Protein AF-A0A7S1SL59-F1 (afdb_monomer_lite)

Radius of gyration: 50.24 Å; chains: 1; bounding box: 124×89×110 Å

Secondary structure (DSSP, 8-state):
------------------------------------TTT---HHHHHHHHHHHHHHHHHHHHHHHHHHHHHHHHHHHHHHHHHHHHHTT------------TTS-HHHHHHHHHHHHHHHHHHHHHHHHHHHHHHHHHHHHHHS-HHHHHHHHHHS---------PPPPTTPPP----SSSSS--SSS-GGGG-GGGGS-S-S--GGGGS-GGGS-TTT-STTTT-SS--S---HHHH----TTSHHHHHHHHHTS-PPPP----PPPPPPP-

pLDDT: mean 75.07, std 16.3, range [34.69, 95.81]

InterPro domains:
  IPR009730 Micro-fibrillar-associated protein 1, C-terminal [PF06991] (19-240)
  IPR033194 Microfibrillar-associated protein 1 [PTHR15327] (5-258)

Sequence (273 aa):
AGVGEDDEDSEEESEYETDSEDEDEGRQMLKPVFVSKSERETIKERERIEAESVAQQERERARLEERKAETRDIVIETIRKEAEAEAGGGQAKEEQEVVTDDDDDEEAEFEAWKVRELARIKRERDAKEAADKAAEERERLKNMTEEERAAWELANPKGQSVKEKQKWNFMQKYWHKGAYFQEATDGKDQTGKDEIFRRDFSAPTGEDRMDKSILPKVMQVKNFGRAGRSKYTHLVDQDTTDWEAPYMQAQKQSGQRRPAAPEDFSKPKKLKT

Foldseek 3Di:
DDDDDDDDDDDDDDDDDDDDDDDDPDPPDDDDDDDDPVPPDDPVNVVVVVVVVVVVVVVVVVVVVVVVVVVVVVVVVVVVVVVVCVVVVNPDPCPPPPPPDPPPCPVVVVVVVVVVVVVVVVVVVVVVVVVVVVVVVVVVCVPDDPVVNVVVCVVVPDPPPPPPDDDAAQLADDDDLDPPLCQQPPDPPRSSVPVVSVDDRRDGDDPRVDRLVPPDPLSLANDPPDPPGDPDGDCVVVDPDDCPPVVNVVVVVPVPDDPPDPDPDDDDDDDDD

Organism: NCBI:txid63592

Structure (mmCIF, N/CA/C/O backbone):
data_AF-A0A7S1SL59-F1
#
_entry.id   AF-A0A7S1SL59-F1
#
loop_
_atom_site.group_PDB
_atom_site.id
_atom_site.type_symbol
_atom_site.label_atom_id
_atom_site.label_alt_id
_atom_site.label_comp_id
_atom_site.label_asym_id
_atom_site.label_entity_id
_atom_site.label_seq_id
_atom_site.pdbx_PDB_ins_code
_atom_site.Cartn_x
_atom_site.Cartn_y
_atom_site.Cartn_z
_atom_site.occupancy
_atom_site.B_iso_or_equiv
_atom_site.auth_seq_id
_atom_site.auth_comp_id
_atom_site.auth_asym_id
_atom_site.auth_atom_id
_atom_site.pdbx_PDB_model_num
ATOM 1 N N . ALA A 1 1 ? 49.506 32.872 -46.532 1.00 38.72 1 ALA A N 1
ATOM 2 C CA . ALA A 1 1 ? 50.959 32.800 -46.774 1.00 38.72 1 ALA A CA 1
ATOM 3 C C . ALA A 1 1 ? 51.552 32.130 -45.549 1.00 38.72 1 ALA A C 1
ATOM 5 O O . ALA A 1 1 ? 51.360 32.655 -44.467 1.00 38.72 1 ALA A O 1
ATOM 6 N N . GLY A 1 2 ? 52.090 30.923 -45.587 1.00 41.50 2 GLY A N 1
ATOM 7 C CA . GLY A 1 2 ? 52.764 30.221 -46.672 1.00 41.50 2 GLY A CA 1
ATOM 8 C C . GLY A 1 2 ? 54.040 29.698 -46.027 1.00 41.50 2 GLY A C 1
ATOM 9 O O . GLY A 1 2 ? 54.953 30.484 -45.808 1.00 41.50 2 GLY A O 1
ATOM 10 N N . VAL A 1 3 ? 54.040 28.432 -45.621 1.00 45.88 3 VAL A N 1
ATOM 11 C CA . VAL A 1 3 ? 55.247 27.727 -45.186 1.00 45.88 3 VAL A CA 1
ATOM 12 C C . VAL A 1 3 ? 55.471 26.664 -46.247 1.00 45.88 3 VAL A C 1
ATOM 14 O O . VAL A 1 3 ? 54.626 25.787 -46.421 1.00 45.88 3 VAL A O 1
ATOM 17 N N . GLY A 1 4 ? 56.525 26.868 -47.028 1.00 41.16 4 GLY A N 1
ATOM 18 C CA . GLY A 1 4 ? 57.086 25.907 -47.966 1.00 41.16 4 GLY A CA 1
ATOM 19 C C . GLY A 1 4 ? 58.461 25.441 -47.487 1.00 41.16 4 GLY A C 1
ATOM 20 O O . GLY A 1 4 ? 58.902 25.875 -46.423 1.00 41.16 4 GLY A O 1
ATOM 21 N N . GLU A 1 5 ? 59.080 24.637 -48.356 1.00 42.78 5 GLU A N 1
ATOM 22 C CA . GLU A 1 5 ? 60.350 23.882 -48.260 1.00 42.78 5 GLU A CA 1
ATOM 23 C C . GLU A 1 5 ? 60.145 22.482 -47.649 1.00 42.78 5 GLU A C 1
ATOM 25 O O . GLU A 1 5 ? 59.829 22.364 -46.467 1.00 42.78 5 GLU A O 1
ATOM 30 N N . ASP A 1 6 ? 60.026 21.392 -48.427 1.00 42.72 6 ASP A N 1
ATOM 31 C CA . ASP A 1 6 ? 60.841 20.834 -49.544 1.00 42.72 6 ASP A CA 1
ATOM 32 C C . ASP A 1 6 ? 62.151 20.215 -49.042 1.00 42.72 6 ASP A C 1
ATOM 34 O O . ASP A 1 6 ? 62.970 20.946 -48.493 1.00 42.72 6 ASP A O 1
ATOM 38 N N . ASP A 1 7 ? 62.286 18.886 -49.193 1.00 39.78 7 ASP A N 1
ATOM 39 C CA . ASP A 1 7 ? 63.573 18.181 -49.318 1.00 39.78 7 ASP A CA 1
ATOM 40 C C . ASP A 1 7 ? 63.383 16.714 -49.801 1.00 39.78 7 ASP A C 1
ATOM 42 O O . ASP A 1 7 ? 62.754 15.904 -49.114 1.00 39.78 7 ASP A O 1
ATOM 46 N N . GLU A 1 8 ? 63.884 16.463 -51.022 1.00 40.62 8 GLU A N 1
ATOM 47 C CA . GLU A 1 8 ? 64.676 15.312 -51.538 1.00 40.62 8 GLU A CA 1
ATOM 48 C C . GLU A 1 8 ? 64.098 13.873 -51.448 1.00 40.62 8 GLU A C 1
ATOM 50 O O . GLU A 1 8 ? 63.812 13.337 -50.382 1.00 40.62 8 GLU A O 1
ATOM 55 N N . ASP A 1 9 ? 63.748 13.192 -52.552 1.00 39.94 9 ASP A N 1
ATOM 56 C CA . ASP A 1 9 ? 64.566 12.632 -53.661 1.00 39.94 9 ASP A CA 1
ATOM 57 C C . ASP A 1 9 ? 65.595 11.571 -53.211 1.00 39.94 9 ASP A C 1
ATOM 59 O O . ASP A 1 9 ? 66.548 11.867 -52.499 1.00 39.94 9 ASP A O 1
ATOM 63 N N . SER A 1 10 ? 65.387 10.307 -53.610 1.00 39.44 10 SER A N 1
ATOM 64 C CA . SER A 1 10 ? 66.427 9.270 -53.546 1.00 39.44 10 SER A CA 1
ATOM 65 C C . SER A 1 10 ? 66.156 8.148 -54.555 1.00 39.44 10 SER A C 1
ATOM 67 O O . SER A 1 10 ? 65.452 7.175 -54.289 1.00 39.44 10 SER A O 1
ATOM 69 N N . GLU A 1 11 ? 66.661 8.416 -55.755 1.00 39.41 11 GLU A N 1
ATOM 70 C CA . GLU A 1 11 ? 67.507 7.574 -56.610 1.00 39.41 11 GLU A CA 1
ATOM 71 C C . GLU A 1 11 ? 67.114 6.112 -56.910 1.00 39.41 11 GLU A C 1
ATOM 73 O O . GLU A 1 11 ? 67.191 5.183 -56.108 1.00 39.41 11 GLU A O 1
ATOM 78 N N . GLU A 1 12 ? 66.782 5.950 -58.188 1.00 43.44 12 GLU A N 1
ATOM 79 C CA . GLU A 1 12 ? 66.778 4.755 -59.019 1.00 43.44 12 GLU A CA 1
ATOM 80 C C . GLU A 1 12 ? 68.222 4.313 -59.341 1.00 43.44 12 GLU A C 1
ATOM 82 O O . GLU A 1 12 ? 68.988 5.094 -59.897 1.00 43.44 12 GLU A O 1
ATOM 87 N N . GLU A 1 13 ? 68.586 3.051 -59.075 1.00 37.88 13 GLU A N 1
ATOM 88 C CA . GLU A 1 13 ? 69.764 2.425 -59.697 1.00 37.88 13 GLU A CA 1
ATOM 89 C C . GLU A 1 13 ? 69.501 0.939 -60.011 1.00 37.88 13 GLU A C 1
ATOM 91 O O . GLU A 1 13 ? 69.076 0.150 -59.164 1.00 37.88 13 GLU A O 1
ATOM 96 N N . SER A 1 14 ? 69.710 0.577 -61.278 1.00 46.25 14 SER A N 1
ATOM 97 C CA . SER A 1 14 ? 69.552 -0.758 -61.869 1.00 46.25 14 SER A CA 1
ATOM 98 C C . SER A 1 14 ? 70.924 -1.388 -62.079 1.00 46.25 14 SER A C 1
ATOM 100 O O . SER A 1 14 ? 71.801 -0.632 -62.469 1.00 46.25 14 SER A O 1
ATOM 102 N N . GLU A 1 15 ? 71.073 -2.720 -62.053 1.00 34.69 15 GLU A N 1
ATOM 103 C CA . GLU A 1 15 ? 72.015 -3.408 -62.958 1.00 34.69 15 GLU A CA 1
ATOM 104 C C . GLU A 1 15 ? 71.506 -4.799 -63.379 1.00 34.69 15 GLU A C 1
ATOM 106 O O . GLU A 1 15 ? 70.885 -5.542 -62.618 1.00 34.69 15 GLU A O 1
ATOM 111 N N . TYR A 1 16 ? 71.767 -5.104 -64.647 1.00 42.78 16 TYR A N 1
ATOM 112 C CA . TYR A 1 16 ? 71.398 -6.275 -65.437 1.00 42.78 16 TYR A CA 1
ATOM 113 C C . TYR A 1 16 ? 72.687 -7.045 -65.747 1.00 42.78 16 TYR A C 1
ATOM 115 O O . TYR A 1 16 ? 73.672 -6.396 -66.076 1.00 42.78 16 TYR A O 1
ATOM 123 N N . GLU A 1 17 ? 72.692 -8.380 -65.719 1.00 37.03 17 GLU A N 1
ATOM 124 C CA . GLU A 1 17 ? 73.523 -9.208 -66.616 1.00 37.03 17 GLU A CA 1
ATOM 125 C C . GLU A 1 17 ? 73.101 -10.680 -66.539 1.00 37.03 17 GLU A C 1
ATOM 127 O O . GLU A 1 17 ? 72.606 -11.180 -65.529 1.00 37.03 17 GLU A O 1
ATOM 132 N N . THR A 1 18 ? 73.248 -11.339 -67.678 1.00 42.00 18 THR A N 1
ATOM 133 C CA . THR A 1 18 ? 72.620 -12.586 -68.094 1.00 42.00 18 THR A CA 1
ATOM 134 C C . THR A 1 18 ? 73.701 -13.626 -68.402 1.00 42.00 18 THR A C 1
ATOM 136 O O . THR A 1 18 ? 74.758 -13.264 -68.893 1.00 42.00 18 THR A O 1
ATOM 139 N N . ASP A 1 19 ? 73.361 -14.900 -68.186 1.00 45.78 19 ASP A N 1
ATOM 140 C CA . ASP A 1 19 ? 73.811 -16.102 -68.916 1.00 45.78 19 ASP A CA 1
ATOM 141 C C . ASP A 1 19 ? 75.302 -16.521 -68.935 1.00 45.78 19 ASP A C 1
ATOM 143 O O . ASP A 1 19 ? 76.175 -15.808 -69.413 1.00 45.78 19 ASP A O 1
ATOM 147 N N . SER A 1 20 ? 75.567 -17.771 -68.526 1.00 41.38 20 SER A N 1
ATOM 148 C CA . SER A 1 20 ? 76.595 -18.613 -69.163 1.00 41.38 20 SER A CA 1
ATOM 149 C C . SER A 1 20 ? 76.359 -20.088 -68.818 1.00 41.38 20 SER A C 1
ATOM 151 O O . SER A 1 20 ? 76.770 -20.588 -67.768 1.00 41.38 20 SER A O 1
ATOM 153 N N . GLU A 1 21 ? 75.694 -20.777 -69.734 1.00 45.03 21 GLU A N 1
ATOM 154 C CA . GLU A 1 21 ? 75.616 -22.233 -69.868 1.00 45.03 21 GLU A CA 1
ATOM 155 C C . GLU A 1 21 ? 76.894 -22.720 -70.590 1.00 45.03 21 GLU A C 1
ATOM 157 O O . GLU A 1 21 ? 77.175 -22.183 -71.655 1.00 45.03 21 GLU A O 1
ATOM 162 N N . ASP A 1 22 ? 77.689 -23.658 -70.033 1.00 39.41 22 ASP A N 1
ATOM 163 C CA . ASP A 1 22 ? 78.424 -24.676 -70.827 1.00 39.41 22 ASP A CA 1
ATOM 164 C C . ASP A 1 22 ? 79.156 -25.753 -69.986 1.00 39.41 22 ASP A C 1
ATOM 166 O O . ASP A 1 22 ? 79.785 -25.458 -68.971 1.00 39.41 22 ASP A O 1
ATOM 170 N N . GLU A 1 23 ? 79.054 -26.993 -70.482 1.00 43.44 23 GLU A N 1
ATOM 171 C CA . GLU A 1 23 ? 79.965 -28.156 -70.399 1.00 43.44 23 GLU A CA 1
ATOM 172 C C . GLU A 1 23 ? 80.628 -28.561 -69.057 1.00 43.44 23 GLU A C 1
ATOM 174 O O . GLU A 1 23 ? 81.533 -27.918 -68.537 1.00 43.44 23 GLU A O 1
ATOM 179 N N . ASP A 1 24 ? 80.246 -29.729 -68.515 1.00 43.22 24 ASP A N 1
ATOM 180 C CA . ASP A 1 24 ? 80.981 -31.001 -68.714 1.00 43.22 24 ASP A CA 1
ATOM 181 C C . ASP A 1 24 ? 80.476 -32.069 -67.714 1.00 43.22 24 ASP A C 1
ATOM 183 O O . ASP A 1 24 ? 80.576 -31.930 -66.489 1.00 43.22 24 ASP A O 1
ATOM 187 N N . GLU A 1 25 ? 79.929 -33.176 -68.223 1.00 54.22 25 GLU A N 1
ATOM 188 C CA . GLU A 1 25 ? 79.475 -34.331 -67.438 1.00 54.22 25 GLU A CA 1
ATOM 189 C C . GLU A 1 25 ? 80.657 -35.168 -66.916 1.00 54.22 25 GLU A C 1
ATOM 191 O O . GLU A 1 25 ? 80.817 -36.353 -67.213 1.00 54.22 25 GLU A O 1
ATOM 196 N N . GLY A 1 26 ? 81.488 -34.582 -66.063 1.00 53.59 26 GLY A N 1
ATOM 197 C CA . GLY A 1 26 ? 82.430 -35.324 -65.240 1.00 53.59 26 GLY A CA 1
ATOM 198 C C . GLY A 1 26 ? 81.804 -35.607 -63.883 1.00 53.59 26 GLY A C 1
ATOM 199 O O . GLY A 1 26 ? 81.781 -34.721 -63.033 1.00 53.59 26 GLY A O 1
ATOM 200 N N . ARG A 1 27 ? 81.337 -36.837 -63.609 1.00 57.47 27 ARG A N 1
ATOM 201 C CA . ARG A 1 27 ? 81.036 -37.251 -62.222 1.00 57.47 27 ARG A CA 1
ATOM 202 C C . ARG A 1 27 ? 82.314 -37.099 -61.391 1.00 57.47 27 ARG A C 1
ATOM 204 O O . ARG A 1 27 ? 83.161 -37.990 -61.380 1.00 57.47 27 ARG A O 1
ATOM 211 N N . GLN A 1 28 ? 82.468 -35.962 -60.716 1.00 62.41 28 GLN A N 1
ATOM 212 C CA . GLN A 1 28 ? 83.583 -35.696 -59.819 1.00 62.41 28 GLN A CA 1
ATOM 213 C C . GLN A 1 28 ? 83.526 -36.727 -58.694 1.00 62.41 28 GLN A C 1
ATOM 215 O O . GLN A 1 28 ? 82.638 -36.695 -57.843 1.00 62.41 28 GLN A O 1
ATOM 220 N N . MET A 1 29 ? 84.452 -37.687 -58.696 1.00 65.19 29 MET A N 1
ATOM 221 C CA . MET A 1 29 ? 84.574 -38.609 -57.574 1.00 65.19 29 MET A CA 1
ATOM 222 C C . MET A 1 29 ? 85.084 -37.821 -56.368 1.00 65.19 29 MET A C 1
ATOM 224 O O . MET A 1 29 ? 86.238 -37.386 -56.341 1.00 65.19 29 MET A O 1
ATOM 228 N N . LEU A 1 30 ? 84.207 -37.606 -55.381 1.00 71.25 30 LEU A N 1
ATOM 229 C CA . LEU A 1 30 ? 84.579 -36.938 -54.141 1.00 71.25 30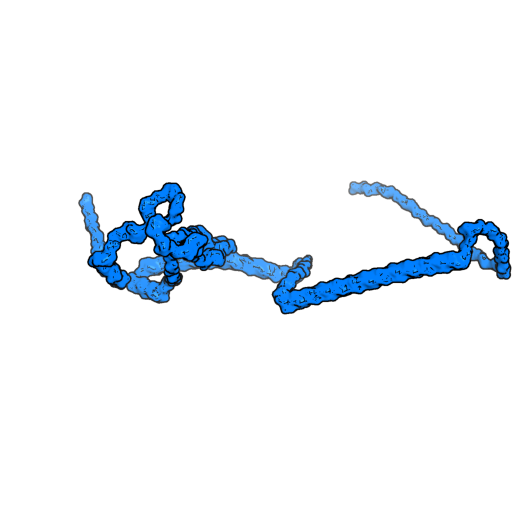 LEU A CA 1
ATOM 230 C C . LEU A 1 30 ? 85.701 -37.726 -53.461 1.00 71.25 30 LEU A C 1
ATOM 232 O O . LEU A 1 30 ? 85.597 -38.929 -53.210 1.00 71.25 30 LEU A O 1
ATOM 236 N N . LYS A 1 31 ? 86.783 -37.014 -53.152 1.00 73.94 31 LYS A N 1
ATOM 237 C CA . LYS A 1 31 ? 87.930 -37.535 -52.409 1.00 73.94 31 LYS A CA 1
ATOM 238 C C . LYS A 1 31 ? 87.417 -38.003 -51.039 1.00 73.94 31 LYS A C 1
ATOM 240 O O . LYS A 1 31 ? 86.796 -37.189 -50.352 1.00 73.94 31 LYS A O 1
ATOM 245 N N . PRO A 1 32 ? 87.644 -39.256 -50.604 1.00 78.38 32 PRO A N 1
ATOM 246 C CA . PRO A 1 32 ? 87.207 -39.670 -49.278 1.00 78.38 32 PRO A CA 1
ATOM 247 C C . PRO A 1 32 ? 87.984 -38.881 -48.217 1.00 78.38 32 PRO A C 1
ATOM 249 O O . PRO A 1 32 ? 89.203 -39.008 -48.103 1.00 78.38 32 PRO A O 1
ATOM 252 N N . VAL A 1 33 ? 87.272 -38.061 -47.443 1.00 74.19 33 VAL A N 1
ATOM 253 C CA . VAL A 1 33 ? 87.809 -37.364 -46.269 1.00 74.19 33 VAL A CA 1
ATOM 254 C C . VAL A 1 33 ? 87.570 -38.250 -45.050 1.00 74.19 33 VAL A C 1
ATOM 256 O O . VAL A 1 33 ? 86.466 -38.752 -44.836 1.00 74.19 33 VAL A O 1
ATOM 259 N N . PHE A 1 34 ? 88.617 -38.498 -44.264 1.00 72.25 34 PHE A N 1
ATOM 260 C CA . PHE A 1 34 ? 88.495 -39.283 -43.041 1.00 72.25 34 PHE A CA 1
ATOM 261 C C . PHE A 1 34 ? 87.788 -38.451 -41.965 1.00 72.25 34 PHE A C 1
ATOM 263 O O . PHE A 1 34 ? 88.339 -37.470 -41.476 1.00 72.25 34 PHE A O 1
ATOM 270 N N . VAL A 1 35 ? 86.569 -38.856 -41.613 1.00 69.94 35 VAL A N 1
ATOM 271 C CA . VAL A 1 35 ? 85.749 -38.240 -40.561 1.00 69.94 35 VAL A CA 1
ATOM 272 C C . VAL A 1 35 ? 85.979 -38.980 -39.239 1.00 69.94 35 VAL A C 1
ATOM 274 O O . VAL A 1 35 ? 86.128 -40.208 -39.230 1.00 69.94 35 VAL A O 1
ATOM 277 N N . SER A 1 36 ? 86.043 -38.247 -38.124 1.00 78.12 36 SER A N 1
ATOM 278 C CA . SER A 1 36 ? 86.301 -38.824 -36.800 1.00 78.12 36 SER A CA 1
ATOM 279 C C . SER A 1 36 ? 85.202 -39.822 -36.393 1.00 78.12 36 SER A C 1
ATOM 281 O O . SER A 1 36 ? 84.067 -39.745 -36.859 1.00 78.12 36 SER A O 1
ATOM 283 N N . LYS A 1 37 ? 85.510 -40.800 -35.525 1.00 68.00 37 LYS A N 1
ATOM 284 C CA . LYS A 1 37 ? 84.544 -41.861 -35.155 1.00 68.00 37 LYS A CA 1
ATOM 285 C C . LYS A 1 37 ? 83.245 -41.326 -34.538 1.00 68.00 37 LYS A C 1
ATOM 287 O O . LYS A 1 37 ? 82.230 -41.994 -34.658 1.00 68.00 37 LYS A O 1
ATOM 292 N N . SER A 1 38 ? 83.297 -40.168 -33.886 1.00 72.19 38 SER A N 1
ATOM 293 C CA . SER A 1 38 ? 82.150 -39.471 -33.291 1.00 72.19 38 SER A CA 1
ATOM 294 C C . SER A 1 38 ? 81.282 -38.736 -34.314 1.00 72.19 38 SER A C 1
ATOM 296 O O . SER A 1 38 ? 80.104 -38.536 -34.064 1.00 72.19 38 SER A O 1
ATOM 298 N N . GLU A 1 39 ? 81.851 -38.344 -35.453 1.00 67.88 39 GLU A N 1
ATOM 299 C CA . GLU A 1 39 ? 81.157 -37.626 -36.535 1.00 67.88 39 GLU A CA 1
ATOM 300 C C . GLU A 1 39 ? 80.726 -38.570 -37.671 1.00 67.88 39 GLU A C 1
ATOM 302 O O . GLU A 1 39 ? 79.999 -38.181 -38.584 1.00 67.88 39 GLU A O 1
ATOM 307 N N . ARG A 1 40 ? 81.168 -39.834 -37.638 1.00 69.25 40 ARG A N 1
ATOM 308 C CA . ARG A 1 40 ? 80.682 -40.878 -38.538 1.00 69.25 40 ARG A CA 1
ATOM 309 C C . ARG A 1 40 ? 79.368 -41.430 -37.990 1.00 69.25 40 ARG A C 1
ATOM 311 O O . ARG A 1 40 ? 79.369 -42.397 -37.232 1.00 69.25 40 ARG A O 1
ATOM 318 N N . GLU A 1 41 ? 78.256 -40.864 -38.439 1.00 60.03 41 GLU A N 1
ATOM 319 C CA . GLU A 1 41 ? 76.941 -41.466 -38.235 1.00 60.03 41 GLU A CA 1
ATOM 320 C C . GLU A 1 41 ? 76.923 -42.864 -38.867 1.00 60.03 41 GLU A C 1
ATOM 322 O O . GLU A 1 41 ? 77.129 -43.047 -40.071 1.00 60.03 41 GLU A O 1
ATOM 327 N N . THR A 1 42 ? 76.724 -43.891 -38.045 1.00 65.62 42 THR A N 1
ATOM 328 C CA . THR A 1 42 ? 76.467 -45.232 -38.572 1.00 65.62 42 THR A CA 1
ATOM 329 C C . THR A 1 42 ? 75.039 -45.264 -39.115 1.00 65.62 42 THR A C 1
ATOM 331 O O . THR A 1 42 ? 74.146 -44.679 -38.511 1.00 65.62 42 THR A O 1
ATOM 334 N N . ILE A 1 43 ? 74.793 -45.956 -40.234 1.00 65.94 43 ILE A N 1
ATOM 335 C CA . ILE A 1 43 ? 73.455 -46.061 -40.863 1.00 65.94 43 ILE A CA 1
ATOM 336 C C . ILE A 1 43 ? 72.374 -46.432 -39.823 1.00 65.94 43 ILE A C 1
ATOM 338 O O . ILE A 1 43 ? 71.281 -45.880 -39.829 1.00 65.94 43 ILE A O 1
ATOM 342 N N . LYS A 1 44 ? 72.739 -47.263 -38.840 1.00 70.62 44 LYS A N 1
ATOM 343 C CA . LYS A 1 44 ? 71.890 -47.685 -37.719 1.00 70.62 44 LYS A CA 1
ATOM 344 C C . LYS A 1 44 ? 71.549 -46.575 -36.710 1.00 70.62 44 LYS A C 1
ATOM 346 O O . LYS A 1 44 ? 70.501 -46.628 -36.076 1.00 70.62 44 LYS A O 1
ATOM 351 N N . GLU A 1 45 ? 72.431 -45.600 -36.507 1.00 71.19 45 GLU A N 1
ATOM 352 C CA . GLU A 1 45 ? 72.187 -44.461 -35.611 1.00 71.19 45 GLU A CA 1
ATOM 353 C C . GLU A 1 45 ? 71.279 -43.419 -36.267 1.00 71.19 45 GLU A C 1
ATOM 355 O O . GLU A 1 45 ? 70.351 -42.939 -35.619 1.00 71.19 45 GLU A O 1
ATOM 360 N N . ARG A 1 46 ? 71.457 -43.176 -37.572 1.00 73.56 46 ARG A N 1
ATOM 361 C CA . ARG A 1 46 ? 70.543 -42.350 -38.372 1.00 73.56 46 ARG A CA 1
ATOM 362 C C . ARG A 1 46 ? 69.135 -42.944 -38.423 1.00 73.56 46 ARG A C 1
ATOM 364 O O . ARG A 1 46 ? 68.179 -42.231 -38.146 1.00 73.56 46 ARG A O 1
ATOM 371 N N . GLU A 1 47 ? 69.010 -44.251 -38.666 1.00 78.19 47 GLU A N 1
ATOM 372 C CA . GLU A 1 47 ? 67.717 -44.954 -38.620 1.00 78.19 47 GLU A CA 1
ATOM 373 C C . GLU A 1 47 ? 67.059 -44.883 -37.232 1.00 78.19 47 GLU A C 1
ATOM 375 O O . GLU A 1 47 ? 65.841 -44.754 -37.136 1.00 78.19 47 GLU A O 1
ATOM 380 N N . ARG A 1 48 ? 67.840 -44.920 -36.139 1.00 80.50 48 ARG A N 1
ATOM 381 C CA . ARG A 1 48 ? 67.305 -44.780 -34.772 1.00 80.50 48 ARG A CA 1
ATOM 382 C C . ARG A 1 48 ? 66.771 -43.371 -34.509 1.00 80.50 48 ARG A C 1
ATOM 384 O O . ARG A 1 48 ? 65.700 -43.245 -33.927 1.00 80.50 48 ARG A O 1
ATOM 391 N N . ILE A 1 49 ? 67.504 -42.337 -34.923 1.00 79.50 49 ILE A N 1
ATOM 392 C CA . ILE A 1 49 ? 67.102 -40.929 -34.761 1.00 79.50 49 ILE A CA 1
ATOM 393 C C . ILE A 1 49 ? 65.884 -40.618 -35.639 1.00 79.50 49 ILE A C 1
ATOM 395 O O . ILE A 1 49 ? 64.950 -39.959 -35.185 1.00 79.50 49 ILE A O 1
ATOM 399 N N . GLU A 1 50 ? 65.846 -41.140 -36.865 1.00 82.50 50 GLU A N 1
ATOM 400 C CA . GLU A 1 50 ? 64.705 -40.980 -37.766 1.00 82.50 50 GLU A CA 1
ATOM 401 C C . GLU A 1 50 ? 63.461 -41.685 -37.205 1.00 82.50 50 GLU A C 1
ATOM 403 O O . GLU A 1 50 ? 62.416 -41.048 -37.068 1.00 82.50 50 GLU A O 1
ATOM 408 N N . ALA A 1 51 ? 63.587 -42.938 -36.751 1.00 83.50 51 ALA A N 1
ATOM 409 C CA . ALA A 1 51 ? 62.502 -43.667 -36.091 1.00 83.50 51 ALA A CA 1
ATOM 410 C C . ALA A 1 51 ? 62.002 -42.964 -34.816 1.00 83.50 51 ALA A C 1
ATOM 412 O O . ALA A 1 51 ? 60.798 -42.923 -34.564 1.00 83.50 51 ALA A O 1
ATOM 413 N N . GLU A 1 52 ? 62.903 -42.379 -34.021 1.00 83.38 52 GLU A N 1
ATOM 414 C CA . GLU A 1 52 ? 62.538 -41.595 -32.840 1.00 83.38 52 GLU A CA 1
ATOM 415 C C . GLU A 1 52 ? 61.799 -40.302 -33.216 1.00 83.38 52 GLU A C 1
ATOM 417 O O . GLU A 1 52 ? 60.784 -39.979 -32.600 1.00 83.38 52 GLU A O 1
ATOM 422 N N . SER A 1 53 ? 62.236 -39.596 -34.262 1.00 82.38 53 SER A N 1
ATOM 423 C CA . SER A 1 53 ? 61.569 -38.376 -34.732 1.00 82.38 53 SER A CA 1
ATOM 424 C C . SER A 1 53 ? 60.185 -38.650 -35.332 1.00 82.38 53 SER A C 1
ATOM 426 O O . SER A 1 53 ? 59.242 -37.910 -35.053 1.00 82.38 53 SER A O 1
ATOM 428 N N . VAL A 1 54 ? 60.019 -39.749 -36.078 1.00 88.25 54 VAL A N 1
ATOM 429 C CA . VAL A 1 54 ? 58.717 -40.193 -36.597 1.00 88.25 54 VAL A CA 1
ATOM 430 C C . VAL A 1 54 ? 57.792 -40.572 -35.441 1.00 88.25 54 VAL A C 1
ATOM 432 O O . VAL A 1 54 ? 56.655 -40.109 -35.398 1.00 88.25 54 VAL A O 1
ATOM 435 N N . ALA A 1 55 ? 58.288 -41.314 -34.446 1.00 87.75 55 ALA A N 1
ATOM 436 C CA . ALA A 1 55 ? 57.503 -41.664 -33.263 1.00 87.75 55 ALA A CA 1
ATOM 437 C C . ALA A 1 55 ? 57.082 -40.429 -32.442 1.00 87.75 55 ALA A C 1
ATOM 439 O O . ALA A 1 55 ? 55.985 -40.402 -31.883 1.00 87.75 55 ALA A O 1
ATOM 440 N N . GLN A 1 56 ? 57.922 -39.391 -32.367 1.00 84.50 56 GLN A N 1
ATOM 441 C CA . GLN A 1 56 ? 57.561 -38.115 -31.741 1.00 84.50 56 GLN A CA 1
ATOM 442 C C . GLN A 1 56 ? 56.492 -37.367 -32.552 1.00 84.50 56 GLN A C 1
ATOM 444 O O . GLN A 1 56 ? 55.519 -36.885 -31.974 1.00 84.50 56 GLN A O 1
ATOM 449 N N . GLN A 1 57 ? 56.615 -37.324 -33.882 1.00 85.00 57 GLN A N 1
ATOM 450 C CA . GLN A 1 57 ? 55.618 -36.693 -34.752 1.00 85.00 57 GLN A CA 1
ATOM 451 C C . GLN A 1 57 ? 54.258 -37.400 -34.696 1.00 85.00 57 GLN A C 1
ATOM 453 O O . GLN A 1 57 ? 53.226 -36.730 -34.662 1.00 85.00 57 GLN A O 1
ATOM 458 N N . GLU A 1 58 ? 54.229 -38.734 -34.648 1.00 89.50 58 GLU A N 1
ATOM 459 C CA . GLU A 1 58 ? 52.984 -39.496 -34.498 1.00 89.50 58 GLU A CA 1
ATOM 460 C C . GLU A 1 58 ? 52.311 -39.241 -33.144 1.00 89.50 58 GLU A C 1
ATOM 462 O O . GLU A 1 58 ? 51.095 -39.062 -33.093 1.00 89.50 58 GLU A O 1
ATOM 467 N N . ARG A 1 59 ? 53.086 -39.138 -32.055 1.00 87.62 59 ARG A N 1
ATOM 468 C CA . ARG A 1 59 ? 52.554 -38.785 -30.727 1.00 87.62 59 ARG A CA 1
ATOM 469 C C . ARG A 1 59 ? 51.949 -37.384 -30.695 1.00 87.62 59 ARG A C 1
ATOM 471 O O . ARG A 1 59 ? 50.869 -37.206 -30.140 1.00 87.62 59 ARG A O 1
ATOM 478 N N . GLU A 1 60 ? 52.609 -36.402 -31.305 1.00 88.94 60 GLU A N 1
ATOM 479 C CA . GLU A 1 60 ? 52.077 -35.037 -31.395 1.00 88.94 60 GLU A CA 1
ATOM 480 C C . GLU A 1 60 ? 50.812 -34.976 -32.265 1.00 88.94 60 GLU A C 1
ATOM 482 O O . GLU A 1 60 ? 49.844 -34.305 -31.903 1.00 88.94 60 GLU A O 1
ATOM 487 N N . ARG A 1 61 ? 50.760 -35.727 -33.374 1.00 91.44 61 ARG A N 1
ATOM 488 C CA . ARG A 1 61 ? 49.543 -35.843 -34.196 1.00 91.44 61 ARG A CA 1
ATOM 489 C C . ARG A 1 61 ? 48.392 -36.476 -33.420 1.00 91.44 61 ARG A C 1
ATOM 491 O O . ARG A 1 61 ? 47.306 -35.903 -33.412 1.00 91.44 61 ARG A O 1
ATOM 498 N N . ALA A 1 62 ? 48.641 -37.578 -32.713 1.00 92.06 62 ALA A N 1
ATOM 499 C CA . ALA A 1 62 ? 47.636 -38.235 -31.879 1.00 92.06 62 ALA A CA 1
ATOM 500 C C . ALA A 1 62 ? 47.099 -37.297 -30.784 1.00 92.06 62 ALA A C 1
ATOM 502 O O . ALA A 1 62 ? 45.891 -37.202 -30.592 1.00 92.06 62 ALA A O 1
ATOM 503 N N . ARG A 1 63 ? 47.974 -36.520 -30.132 1.00 91.31 63 ARG A N 1
ATOM 504 C CA . ARG A 1 63 ? 47.580 -35.517 -29.130 1.00 91.31 63 ARG A CA 1
ATOM 505 C C . ARG A 1 63 ? 46.725 -34.392 -29.724 1.00 91.31 63 ARG A C 1
ATOM 507 O O . ARG A 1 63 ? 45.793 -33.911 -29.082 1.00 91.31 63 ARG A O 1
ATOM 514 N N . LEU A 1 64 ? 47.038 -33.935 -30.938 1.00 91.38 64 LEU A N 1
ATOM 515 C CA . LEU A 1 64 ? 46.231 -32.927 -31.631 1.00 91.38 64 LEU A CA 1
ATOM 516 C C . LEU A 1 64 ? 44.870 -33.480 -32.066 1.00 91.38 64 LEU A C 1
ATOM 518 O O . LEU A 1 64 ? 43.888 -32.742 -32.045 1.00 91.38 64 LEU A O 1
ATOM 522 N N . GLU A 1 65 ? 44.803 -34.748 -32.465 1.00 93.00 65 GLU A N 1
ATOM 523 C CA . GLU A 1 65 ? 43.548 -35.430 -32.792 1.00 93.00 65 GLU A CA 1
ATOM 524 C C . GLU A 1 65 ? 42.673 -35.634 -31.554 1.00 93.00 65 GLU A C 1
ATOM 526 O O . GLU A 1 65 ? 41.484 -35.325 -31.611 1.00 93.00 65 GLU A O 1
ATOM 531 N N . GLU A 1 66 ? 43.262 -36.039 -30.427 1.00 92.19 66 GLU A N 1
ATOM 532 C CA . GLU A 1 66 ? 42.585 -36.121 -29.129 1.00 92.19 66 GLU A CA 1
ATOM 533 C C . GLU A 1 66 ? 42.033 -34.753 -28.720 1.00 92.19 66 GLU A C 1
ATOM 535 O O . GLU A 1 66 ? 40.837 -34.620 -28.484 1.00 92.19 66 GLU A O 1
ATOM 540 N N . ARG A 1 67 ? 42.847 -33.691 -28.792 1.00 91.31 67 ARG A N 1
ATOM 541 C CA . ARG A 1 67 ? 42.385 -32.323 -28.512 1.00 91.31 67 ARG A CA 1
ATOM 542 C C . ARG A 1 67 ? 41.243 -31.892 -29.436 1.00 91.31 67 ARG A C 1
ATOM 544 O O . ARG A 1 67 ? 40.315 -31.222 -28.992 1.00 91.31 67 ARG A O 1
ATOM 551 N N . LYS A 1 68 ? 41.293 -32.242 -30.725 1.00 94.75 68 LYS A N 1
ATOM 552 C CA . LYS A 1 68 ? 40.203 -31.941 -31.671 1.00 94.75 68 LYS A CA 1
ATOM 553 C C . LYS A 1 68 ? 38.927 -32.698 -31.303 1.00 94.75 68 LYS A C 1
ATOM 555 O O . LYS A 1 68 ? 37.857 -32.094 -31.335 1.00 94.75 68 LYS A O 1
ATOM 560 N N . ALA A 1 69 ? 39.035 -33.974 -30.938 1.00 94.62 69 ALA A N 1
ATOM 561 C CA . ALA A 1 69 ? 37.906 -34.777 -30.478 1.00 94.62 69 ALA A CA 1
ATOM 562 C C . ALA A 1 69 ? 37.299 -34.193 -29.194 1.00 94.62 69 ALA A C 1
ATOM 564 O O . ALA A 1 69 ? 36.110 -33.896 -29.182 1.00 94.62 69 ALA A O 1
ATOM 565 N N . GLU A 1 70 ? 38.123 -33.883 -28.191 1.00 93.25 70 GLU A N 1
ATOM 566 C CA . GLU A 1 70 ? 37.694 -33.233 -26.947 1.00 93.25 70 GLU A CA 1
ATOM 567 C C . GLU A 1 70 ? 36.968 -31.909 -27.216 1.00 93.25 70 GLU A C 1
ATOM 569 O O . GLU A 1 70 ? 35.883 -31.674 -26.693 1.00 93.25 70 GLU A O 1
ATOM 574 N N . THR A 1 71 ? 37.522 -31.041 -28.074 1.00 92.94 71 THR A N 1
ATOM 575 C CA . THR A 1 71 ? 36.860 -29.768 -28.408 1.00 92.94 71 THR A CA 1
ATOM 576 C C . THR A 1 71 ? 35.525 -29.973 -29.113 1.00 92.94 71 THR A C 1
ATOM 578 O O . THR A 1 71 ? 34.572 -29.244 -28.845 1.00 92.94 71 THR A O 1
ATOM 581 N N . ARG A 1 72 ? 35.432 -30.974 -29.994 1.00 94.19 72 ARG A N 1
ATOM 582 C CA . ARG A 1 72 ? 34.189 -31.314 -30.684 1.00 94.19 72 ARG A CA 1
ATOM 583 C C . ARG A 1 72 ? 33.146 -31.839 -29.699 1.00 94.19 72 ARG A C 1
ATOM 585 O O . ARG A 1 72 ? 31.991 -31.439 -29.799 1.00 94.19 72 ARG A O 1
ATOM 592 N N . ASP A 1 73 ? 33.552 -32.678 -28.755 1.00 93.88 73 ASP A N 1
ATOM 593 C CA . ASP A 1 73 ? 32.667 -33.234 -27.733 1.00 93.88 73 ASP A CA 1
ATOM 594 C C . ASP A 1 73 ? 32.145 -32.141 -26.794 1.00 93.88 73 ASP A C 1
ATOM 596 O O . ASP A 1 73 ? 30.943 -32.091 -26.539 1.00 93.88 73 ASP A O 1
ATOM 600 N N . ILE A 1 74 ? 33.001 -31.195 -26.385 1.00 92.94 74 ILE A N 1
ATOM 601 C CA . ILE A 1 74 ? 32.592 -30.017 -25.602 1.00 92.94 74 ILE A CA 1
ATOM 602 C C . ILE A 1 74 ? 31.536 -29.202 -26.360 1.00 92.94 74 ILE A C 1
ATOM 604 O O . ILE A 1 74 ? 30.516 -28.845 -25.780 1.00 92.94 74 ILE A O 1
ATOM 608 N N . VAL A 1 75 ? 31.737 -28.937 -27.657 1.00 94.25 75 VAL A N 1
ATOM 609 C CA . VAL A 1 75 ? 30.766 -28.185 -28.476 1.00 94.25 75 VAL A CA 1
ATOM 610 C C . VAL A 1 75 ? 29.436 -28.934 -28.609 1.00 94.25 75 VAL A C 1
ATOM 612 O O . VAL A 1 75 ? 28.364 -28.334 -28.522 1.00 94.25 75 VAL A O 1
ATOM 615 N N . ILE A 1 76 ? 29.478 -30.255 -28.798 1.00 93.88 76 ILE A N 1
ATOM 616 C CA . ILE A 1 76 ? 28.263 -31.077 -28.855 1.00 93.88 76 ILE A CA 1
ATOM 617 C C . ILE A 1 76 ? 27.525 -31.031 -27.510 1.00 93.88 76 ILE A C 1
ATOM 619 O O . ILE A 1 76 ? 26.301 -30.892 -27.490 1.00 93.88 76 ILE A O 1
ATOM 623 N N . GLU A 1 77 ? 28.246 -31.110 -26.390 1.00 90.25 77 GLU A N 1
ATOM 624 C CA . GLU A 1 77 ? 27.664 -31.010 -25.051 1.00 90.25 77 GLU A CA 1
ATOM 625 C C . GLU A 1 77 ? 27.047 -29.625 -24.797 1.00 90.25 77 GLU A C 1
ATOM 627 O O . GLU A 1 77 ? 25.938 -29.547 -24.264 1.00 90.25 77 GLU A O 1
ATOM 632 N N . THR A 1 78 ? 27.693 -28.535 -25.232 1.00 88.56 78 THR A N 1
ATOM 633 C CA . THR A 1 78 ? 27.135 -27.179 -25.097 1.00 88.56 78 THR A CA 1
ATOM 634 C C . THR A 1 78 ? 25.861 -27.002 -25.911 1.00 88.56 78 THR A C 1
ATOM 636 O O . THR A 1 78 ? 24.878 -26.511 -25.364 1.00 88.56 78 THR A O 1
ATOM 639 N N . ILE A 1 79 ? 25.839 -27.472 -27.164 1.00 90.12 79 ILE A N 1
ATOM 640 C CA . ILE A 1 79 ? 24.648 -27.401 -28.028 1.00 90.12 79 ILE A CA 1
ATOM 641 C C . ILE A 1 79 ? 23.508 -28.222 -27.424 1.00 90.12 79 ILE A C 1
ATOM 643 O O . ILE A 1 79 ? 22.360 -27.787 -27.397 1.00 90.12 79 ILE A O 1
ATOM 647 N N . ARG A 1 80 ? 23.808 -29.415 -26.899 1.00 88.56 80 ARG A N 1
ATOM 648 C CA . ARG A 1 80 ? 22.797 -30.254 -26.252 1.00 88.56 80 ARG A CA 1
ATOM 649 C C . ARG A 1 80 ? 22.227 -29.588 -25.001 1.00 88.56 80 ARG A C 1
ATOM 651 O O . ARG A 1 80 ? 21.016 -29.609 -24.808 1.00 88.56 80 ARG A O 1
ATOM 658 N N . LYS A 1 81 ? 23.079 -28.993 -24.165 1.00 84.75 81 LYS A N 1
ATOM 659 C CA . LYS A 1 81 ? 22.663 -28.270 -22.959 1.00 84.75 81 LYS A CA 1
ATOM 660 C C . LYS A 1 81 ? 21.824 -27.034 -23.293 1.00 84.75 81 LYS A C 1
ATOM 662 O O . LYS A 1 81 ? 20.869 -26.749 -22.578 1.00 84.75 81 LYS A O 1
ATOM 667 N N . GLU A 1 82 ? 22.171 -26.321 -24.359 1.00 80.94 82 GLU A N 1
ATOM 668 C CA . GLU A 1 82 ? 21.403 -25.187 -24.878 1.00 80.94 82 GLU A CA 1
ATOM 669 C C . GLU A 1 82 ? 20.027 -25.634 -25.383 1.00 80.94 82 GLU A C 1
ATOM 671 O O . GLU A 1 82 ? 19.018 -25.102 -24.932 1.00 80.94 82 GLU A O 1
ATOM 676 N N . ALA A 1 83 ? 19.964 -26.694 -26.192 1.00 81.69 83 ALA A N 1
ATOM 677 C CA . ALA A 1 83 ? 18.706 -27.257 -26.679 1.00 81.69 83 ALA A CA 1
ATOM 678 C C . ALA A 1 83 ? 17.818 -27.809 -25.546 1.00 81.69 83 ALA A C 1
ATOM 680 O O . ALA A 1 83 ? 16.597 -27.662 -25.580 1.00 81.69 83 ALA A O 1
ATOM 681 N N . GLU A 1 84 ? 18.404 -28.435 -24.518 1.00 80.88 84 GLU A N 1
ATOM 682 C CA . GLU A 1 84 ? 17.673 -28.887 -23.325 1.00 80.88 84 GLU A CA 1
ATOM 683 C C . GLU A 1 84 ? 17.167 -27.699 -22.480 1.00 80.88 84 GLU A C 1
ATOM 685 O O . GLU A 1 84 ? 16.067 -27.771 -21.927 1.00 80.88 84 GLU A O 1
ATOM 690 N N . ALA A 1 85 ? 17.916 -26.592 -22.409 1.00 74.75 85 ALA A N 1
ATOM 691 C CA . ALA A 1 85 ? 17.483 -25.361 -21.743 1.00 74.75 85 ALA A CA 1
ATOM 692 C C . ALA A 1 85 ? 16.359 -24.642 -22.513 1.00 74.75 85 ALA A C 1
ATOM 694 O O . ALA A 1 85 ? 15.393 -24.192 -21.892 1.00 74.75 85 ALA A O 1
ATOM 695 N N . GLU A 1 86 ? 16.448 -24.598 -23.844 1.00 66.19 86 GLU A N 1
ATOM 696 C CA . GLU A 1 86 ? 15.426 -24.048 -24.741 1.00 66.19 86 GLU A CA 1
ATOM 697 C C . GLU A 1 86 ? 14.130 -24.875 -24.676 1.00 66.19 86 GLU A C 1
ATOM 699 O O . GLU A 1 86 ? 13.049 -24.340 -24.418 1.00 66.19 86 GLU A O 1
ATOM 704 N N . ALA A 1 87 ? 14.229 -26.206 -24.790 1.00 72.00 87 ALA A N 1
ATOM 705 C CA . ALA A 1 87 ? 13.084 -27.113 -24.677 1.00 72.00 87 ALA A CA 1
ATOM 706 C C . ALA A 1 87 ? 12.466 -27.134 -23.263 1.00 72.00 87 ALA A C 1
ATOM 708 O O . ALA A 1 87 ? 11.270 -27.391 -23.109 1.00 72.00 87 ALA A O 1
ATOM 709 N N . GLY A 1 88 ? 13.263 -26.849 -22.228 1.00 64.56 88 GLY A N 1
ATOM 710 C CA . GLY A 1 88 ? 12.831 -26.721 -20.834 1.00 64.56 88 GLY A CA 1
ATOM 711 C C . GLY A 1 88 ? 12.106 -25.411 -20.500 1.00 64.56 88 GLY A C 1
ATOM 712 O O . GLY A 1 88 ? 11.741 -25.208 -19.341 1.00 64.56 88 GLY A O 1
ATOM 713 N N . GLY A 1 89 ? 11.892 -24.522 -21.478 1.00 56.41 89 GLY A N 1
ATOM 714 C CA . GLY A 1 89 ? 11.233 -23.230 -21.269 1.00 56.41 89 GLY A CA 1
ATOM 715 C C . GLY A 1 89 ? 12.103 -22.213 -20.529 1.00 56.41 89 GLY A C 1
ATOM 716 O O . GLY A 1 89 ? 11.588 -21.232 -19.988 1.00 56.41 89 GLY A O 1
ATOM 717 N N . GLY A 1 90 ? 13.419 -22.440 -20.485 1.00 51.25 90 GLY A N 1
ATOM 718 C CA . GLY A 1 90 ? 14.366 -21.419 -20.084 1.00 51.25 90 GLY A CA 1
ATOM 719 C C . GLY A 1 90 ? 14.360 -20.352 -21.159 1.00 51.25 90 GLY A C 1
ATOM 720 O O . GLY A 1 90 ? 14.818 -20.601 -22.267 1.00 51.25 90 GLY A O 1
ATOM 721 N N . GLN A 1 91 ? 13.815 -19.180 -20.834 1.00 52.53 91 GLN A N 1
ATOM 722 C CA . GLN A 1 91 ? 14.024 -17.964 -21.604 1.00 52.53 91 GLN A CA 1
ATOM 723 C C . GLN A 1 91 ? 15.534 -17.818 -21.790 1.00 52.53 91 GLN A C 1
ATOM 725 O O . GLN A 1 91 ? 16.238 -17.387 -20.871 1.00 52.53 91 GLN A O 1
ATOM 730 N N . ALA A 1 92 ? 16.036 -18.250 -22.948 1.00 50.59 92 ALA A N 1
ATOM 731 C CA . ALA A 1 92 ? 17.344 -17.855 -23.409 1.00 50.59 92 ALA A CA 1
ATOM 732 C C . ALA A 1 92 ? 17.352 -16.339 -23.261 1.00 50.59 92 ALA A C 1
ATOM 734 O O . ALA A 1 92 ? 16.404 -15.665 -23.674 1.00 50.59 92 ALA A O 1
ATOM 735 N N . LYS A 1 93 ? 18.363 -15.821 -22.560 1.00 54.12 93 LYS A N 1
ATOM 736 C CA . LYS A 1 93 ? 18.714 -14.418 -22.684 1.00 54.12 93 LYS A CA 1
ATOM 737 C C . LYS A 1 93 ? 18.794 -14.181 -24.181 1.00 54.12 93 LYS A C 1
ATOM 739 O O . LYS A 1 93 ? 19.727 -14.642 -24.825 1.00 54.12 93 LYS A O 1
ATOM 744 N N . GLU A 1 94 ? 17.770 -13.529 -24.701 1.00 51.78 94 GLU A N 1
ATOM 745 C CA . GLU A 1 94 ? 17.837 -12.731 -25.899 1.00 51.78 94 GLU A CA 1
ATOM 746 C C . GLU A 1 94 ? 18.944 -11.727 -25.578 1.00 51.78 94 GLU A C 1
ATOM 748 O O . GLU A 1 94 ? 18.724 -10.676 -24.975 1.00 51.78 94 GLU A O 1
ATOM 753 N N . GLU A 1 95 ? 20.192 -12.137 -25.809 1.00 53.03 95 GLU A N 1
ATOM 754 C CA . GLU A 1 95 ? 21.264 -11.202 -26.063 1.00 53.03 95 GLU A CA 1
ATOM 755 C C . GLU A 1 95 ? 20.779 -10.502 -27.316 1.00 53.03 95 GLU A C 1
ATOM 757 O O . GLU A 1 95 ? 20.938 -11.009 -28.421 1.00 53.03 95 GLU A O 1
ATOM 762 N N . GLN A 1 96 ? 20.015 -9.429 -27.094 1.00 56.44 96 GLN A N 1
ATOM 763 C CA . GLN A 1 96 ? 19.615 -8.497 -28.120 1.00 56.44 96 GLN A CA 1
ATOM 764 C C . GLN A 1 96 ? 20.899 -8.210 -28.872 1.00 56.44 96 GLN A C 1
ATOM 766 O O . GLN A 1 96 ? 21.822 -7.608 -28.319 1.00 56.44 96 GLN A O 1
ATOM 771 N N . GLU A 1 97 ? 20.984 -8.733 -30.090 1.00 56.34 97 GLU A N 1
ATOM 772 C CA . GLU A 1 97 ? 21.884 -8.213 -31.091 1.00 56.34 97 GLU A CA 1
ATOM 773 C C . GLU A 1 97 ? 21.526 -6.732 -31.134 1.00 56.34 97 GLU A C 1
ATOM 775 O O . GLU A 1 97 ? 20.445 -6.354 -31.585 1.00 56.34 97 GLU A O 1
ATOM 780 N N . VAL A 1 98 ? 22.326 -5.919 -30.441 1.00 55.97 98 VAL A N 1
ATOM 781 C CA . VAL A 1 98 ? 22.098 -4.486 -30.347 1.00 55.97 98 VAL A CA 1
ATOM 782 C C . VAL A 1 98 ? 22.331 -4.000 -31.762 1.00 55.97 98 VAL A C 1
ATOM 784 O O . VAL A 1 98 ? 23.472 -3.836 -32.183 1.00 55.97 98 VAL A O 1
ATOM 787 N N . VAL A 1 99 ? 21.248 -3.878 -32.518 1.00 58.19 99 VAL A N 1
ATOM 788 C CA . VAL A 1 99 ? 21.240 -3.242 -33.826 1.00 58.19 99 VAL A CA 1
ATOM 789 C C . VAL A 1 99 ? 21.633 -1.796 -33.544 1.00 58.19 99 VAL A C 1
ATOM 791 O O . VAL A 1 99 ? 20.872 -1.041 -32.950 1.00 58.19 99 VAL A O 1
ATOM 794 N N . THR A 1 100 ? 22.887 -1.458 -33.839 1.00 61.94 100 THR A N 1
ATOM 795 C CA . THR A 1 100 ? 23.477 -0.130 -33.611 1.00 61.94 100 THR A CA 1
ATOM 796 C C . THR A 1 100 ? 23.235 0.824 -34.782 1.00 61.94 100 THR A C 1
ATOM 798 O O . THR A 1 100 ? 23.962 1.806 -34.908 1.00 61.94 100 THR A O 1
ATOM 801 N N . ASP A 1 101 ? 22.310 0.494 -35.683 1.00 61.56 101 ASP A N 1
ATOM 802 C CA . ASP A 1 101 ? 22.000 1.313 -36.852 1.00 61.56 101 ASP A CA 1
ATOM 803 C C . ASP A 1 101 ? 20.802 2.211 -36.515 1.00 61.56 101 ASP A C 1
ATOM 805 O O . ASP A 1 101 ? 19.670 1.741 -36.434 1.00 61.56 101 ASP A O 1
ATOM 809 N N . ASP A 1 102 ? 21.088 3.482 -36.224 1.00 59.25 102 ASP A N 1
ATOM 810 C CA . ASP A 1 102 ? 20.124 4.517 -35.805 1.00 59.25 102 ASP A CA 1
ATOM 811 C C . ASP A 1 102 ? 19.245 5.033 -36.977 1.00 59.25 102 ASP A C 1
ATOM 813 O O . ASP A 1 102 ? 18.367 5.864 -36.756 1.00 59.25 102 ASP A O 1
ATOM 817 N N . ASP A 1 103 ? 19.457 4.578 -38.221 1.00 56.56 103 ASP A N 1
ATOM 818 C CA . ASP A 1 103 ? 18.944 5.261 -39.427 1.00 56.56 103 ASP A CA 1
ATOM 819 C C . ASP A 1 103 ? 17.604 4.729 -39.996 1.00 56.56 103 ASP A C 1
ATOM 821 O O . ASP A 1 103 ? 16.972 5.422 -40.796 1.00 56.56 103 ASP A O 1
ATOM 825 N N . ASP A 1 104 ? 17.116 3.545 -39.599 1.00 58.84 104 ASP A N 1
ATOM 826 C CA . ASP A 1 104 ? 15.933 2.931 -40.244 1.00 58.84 104 ASP A CA 1
ATOM 827 C C . ASP A 1 104 ? 14.582 3.168 -39.518 1.00 58.84 104 ASP A C 1
ATOM 829 O O . ASP A 1 104 ? 13.530 2.909 -40.107 1.00 58.84 104 ASP A O 1
ATOM 833 N N . ASP A 1 105 ? 14.561 3.693 -38.281 1.00 67.62 105 ASP A N 1
ATOM 834 C CA . ASP A 1 105 ? 13.352 3.711 -37.420 1.00 67.62 105 ASP A CA 1
ATOM 835 C C . ASP A 1 105 ? 12.969 5.093 -36.820 1.00 67.62 105 ASP A C 1
ATOM 837 O O . ASP A 1 105 ? 12.160 5.178 -35.890 1.00 67.62 105 ASP A O 1
ATOM 841 N N . GLU A 1 106 ? 13.474 6.211 -37.364 1.00 75.88 106 GLU A N 1
ATOM 842 C CA . GLU A 1 106 ? 13.205 7.574 -36.847 1.00 75.88 106 GLU A CA 1
ATOM 843 C C . GLU A 1 106 ? 11.701 7.900 -36.698 1.00 75.88 106 GLU A C 1
ATOM 845 O O . GLU A 1 106 ? 11.273 8.569 -35.749 1.00 75.88 106 GLU A O 1
ATOM 850 N N . GLU A 1 107 ? 10.871 7.427 -37.635 1.00 81.25 107 GLU A N 1
ATOM 851 C CA . GLU A 1 107 ? 9.422 7.649 -37.605 1.00 81.25 107 GLU A CA 1
ATOM 852 C C . GLU A 1 107 ? 8.765 6.881 -36.448 1.00 81.25 107 GLU A C 1
ATOM 854 O O . GLU A 1 107 ? 7.958 7.452 -35.706 1.00 81.25 107 GLU A O 1
ATOM 859 N N . ALA A 1 108 ? 9.168 5.628 -36.221 1.00 82.88 108 ALA A N 1
ATOM 860 C CA . ALA A 1 108 ? 8.678 4.810 -35.116 1.00 82.88 108 ALA A CA 1
ATOM 861 C C . ALA A 1 108 ? 9.113 5.379 -33.755 1.00 82.88 108 ALA A C 1
ATOM 863 O O . ALA A 1 108 ? 8.320 5.429 -32.806 1.00 82.88 108 ALA A O 1
ATOM 864 N N . GLU A 1 109 ? 10.341 5.888 -33.652 1.00 83.88 109 GLU A N 1
ATOM 865 C CA . GLU A 1 109 ? 10.826 6.558 -32.446 1.00 83.88 109 GLU A CA 1
ATOM 866 C C . GLU A 1 109 ? 10.080 7.862 -32.152 1.00 83.88 109 GLU A C 1
ATOM 868 O O . GLU A 1 109 ? 9.719 8.138 -30.996 1.00 83.88 109 GLU A O 1
ATOM 873 N N . PHE A 1 110 ? 9.801 8.656 -33.189 1.00 87.56 110 PHE A N 1
ATOM 874 C CA . PHE A 1 110 ? 9.024 9.885 -33.075 1.00 87.56 110 PHE A CA 1
ATOM 875 C C . PHE A 1 110 ? 7.573 9.602 -32.666 1.00 87.56 110 PHE A C 1
ATOM 877 O O . PHE A 1 110 ? 7.019 10.282 -31.792 1.00 87.56 110 PHE A O 1
ATOM 884 N N . GLU A 1 111 ? 6.957 8.559 -33.221 1.00 90.31 111 GLU A N 1
ATOM 885 C CA . GLU A 1 111 ? 5.643 8.088 -32.790 1.00 90.31 111 GLU A CA 1
ATOM 886 C C . GLU A 1 111 ? 5.662 7.599 -31.338 1.00 90.31 111 GLU A C 1
ATOM 888 O O . GLU A 1 111 ? 4.801 7.989 -30.541 1.00 90.31 111 GLU A O 1
ATOM 893 N N . ALA A 1 112 ? 6.674 6.827 -30.938 1.00 90.31 112 ALA A N 1
ATOM 894 C CA . ALA A 1 112 ? 6.843 6.381 -29.559 1.00 90.31 112 ALA A CA 1
ATOM 895 C C . ALA A 1 112 ? 7.050 7.561 -28.594 1.00 90.31 112 ALA A C 1
ATOM 897 O O . ALA A 1 112 ? 6.533 7.557 -27.469 1.00 90.31 112 ALA A O 1
ATOM 898 N N . TRP A 1 113 ? 7.780 8.599 -29.012 1.00 92.88 113 TRP A N 1
ATOM 899 C CA . TRP A 1 113 ? 7.912 9.851 -28.268 1.00 92.88 113 TRP A CA 1
ATOM 900 C C . TRP A 1 113 ? 6.566 10.567 -28.133 1.00 92.88 113 TRP A C 1
ATOM 902 O O . TRP A 1 113 ? 6.171 10.933 -27.022 1.00 92.88 113 TRP A O 1
ATOM 912 N N . LYS A 1 114 ? 5.805 10.678 -29.224 1.00 95.06 114 LYS A N 1
ATOM 913 C CA . LYS A 1 114 ? 4.467 11.278 -29.231 1.00 95.06 114 LYS A CA 1
ATOM 914 C C . LYS A 1 114 ? 3.496 10.518 -28.329 1.00 95.06 114 LYS A C 1
ATOM 916 O O . LYS A 1 114 ? 2.736 11.147 -27.597 1.00 95.06 114 LYS A O 1
ATOM 921 N N . VAL A 1 115 ? 3.538 9.186 -28.312 1.00 94.06 115 VAL A N 1
ATOM 922 C CA . VAL A 1 115 ? 2.729 8.354 -27.405 1.00 94.06 115 VAL A CA 1
ATOM 923 C C . VAL A 1 115 ? 3.105 8.611 -25.946 1.00 94.06 115 VAL A C 1
ATOM 925 O O . VAL A 1 115 ? 2.216 8.763 -25.104 1.00 94.06 115 VAL A O 1
ATOM 928 N N . ARG A 1 116 ? 4.401 8.720 -25.627 1.00 92.38 116 ARG A N 1
ATOM 929 C CA . ARG A 1 116 ? 4.868 9.072 -24.275 1.00 92.38 116 ARG A CA 1
ATOM 930 C C . ARG A 1 116 ? 4.393 10.463 -23.852 1.00 92.38 116 ARG A C 1
ATOM 932 O O . ARG A 1 116 ? 3.927 10.621 -22.720 1.00 92.38 116 ARG A O 1
ATOM 939 N N . GLU A 1 117 ? 4.465 11.442 -24.749 1.00 95.81 117 GLU A N 1
ATOM 940 C CA . GLU A 1 117 ? 4.023 12.813 -24.481 1.00 95.81 117 GLU A CA 1
ATOM 941 C C . GLU A 1 117 ? 2.502 12.889 -24.299 1.00 95.81 117 GLU A C 1
ATOM 943 O O . GLU A 1 117 ? 2.011 13.426 -23.305 1.00 95.81 117 GLU A O 1
ATOM 948 N N . LEU A 1 118 ? 1.738 12.244 -25.185 1.00 94.62 118 LEU A N 1
ATOM 949 C CA . LEU A 1 118 ? 0.287 12.124 -25.054 1.00 94.62 118 LEU A CA 1
ATOM 950 C C . LEU A 1 118 ? -0.109 11.405 -23.762 1.00 94.62 118 LEU A C 1
ATOM 952 O O . LEU A 1 118 ? -1.052 11.830 -23.098 1.00 94.62 118 LEU A O 1
ATOM 956 N N . ALA A 1 119 ? 0.614 10.359 -23.356 1.00 93.50 119 ALA A N 1
ATOM 957 C CA . ALA A 1 119 ? 0.372 9.671 -22.091 1.00 93.50 119 ALA A CA 1
ATOM 958 C C . ALA A 1 119 ? 0.659 10.564 -20.871 1.00 93.50 119 ALA A C 1
ATOM 960 O O . ALA A 1 119 ? -0.020 10.434 -19.849 1.00 93.50 119 ALA A O 1
ATOM 961 N N . ARG A 1 120 ? 1.635 11.481 -20.952 1.00 92.50 120 ARG A N 1
ATOM 962 C CA . ARG A 1 120 ? 1.888 12.481 -19.901 1.00 92.50 120 ARG A CA 1
ATOM 963 C C . ARG A 1 120 ? 0.730 13.469 -19.795 1.00 92.50 120 ARG A C 1
ATOM 965 O O . ARG A 1 120 ? 0.152 13.586 -18.718 1.00 92.50 120 ARG A O 1
ATOM 972 N N . ILE A 1 121 ? 0.340 14.079 -20.914 1.00 93.94 121 ILE A N 1
ATOM 973 C CA . ILE A 1 121 ? -0.784 15.025 -20.975 1.00 93.94 121 ILE A CA 1
ATOM 974 C C . ILE A 1 121 ? -2.083 14.353 -20.513 1.00 93.94 121 ILE A C 1
ATOM 976 O O . ILE A 1 121 ? -2.868 14.938 -19.766 1.00 93.94 121 ILE A O 1
ATOM 980 N N . LYS A 1 122 ? -2.312 13.103 -20.931 1.00 95.00 122 LYS A N 1
ATOM 981 C CA . LYS A 1 122 ? -3.464 12.313 -20.501 1.00 95.00 122 LYS A CA 1
ATOM 982 C C . LYS A 1 122 ? -3.448 12.083 -18.992 1.00 95.00 122 LYS A C 1
ATOM 984 O O . LYS A 1 122 ? -4.460 12.327 -18.359 1.00 95.00 122 LYS A O 1
ATOM 989 N N . ARG A 1 123 ? -2.316 11.694 -18.394 1.00 92.31 123 ARG A N 1
ATOM 990 C CA . ARG A 1 123 ? -2.211 11.502 -16.935 1.00 92.31 123 ARG A CA 1
ATOM 991 C C . ARG A 1 123 ? -2.582 12.767 -16.160 1.00 92.31 123 ARG A C 1
ATOM 993 O O . ARG A 1 123 ? -3.272 12.671 -15.153 1.00 92.31 123 ARG A O 1
ATOM 1000 N N . GLU A 1 124 ? -2.140 13.932 -16.623 1.00 91.50 124 GLU A N 1
ATOM 1001 C CA . GLU A 1 124 ? -2.473 15.215 -15.992 1.00 91.50 124 GLU A CA 1
ATOM 1002 C C . GLU A 1 124 ? -3.963 15.555 -16.127 1.00 91.50 124 GLU A C 1
ATOM 1004 O O . GLU A 1 124 ? -4.595 15.958 -15.149 1.00 91.50 124 GLU A O 1
ATOM 1009 N N . ARG A 1 125 ? -4.546 15.342 -17.316 1.00 95.00 125 ARG A N 1
ATOM 1010 C CA . ARG A 1 125 ? -5.987 15.524 -17.548 1.00 95.00 125 ARG A CA 1
ATOM 1011 C C . ARG A 1 125 ? -6.817 14.560 -16.697 1.00 95.00 125 ARG A C 1
ATOM 1013 O O . ARG A 1 125 ? -7.718 15.017 -16.004 1.00 95.00 125 ARG A O 1
ATOM 1020 N N . ASP A 1 126 ? -6.489 13.273 -16.720 1.00 91.81 126 ASP A N 1
ATOM 1021 C CA . ASP A 1 126 ? -7.197 12.223 -15.986 1.00 91.81 126 ASP A CA 1
ATOM 1022 C C . ASP A 1 126 ? -7.106 12.464 -14.469 1.00 91.81 126 ASP A C 1
ATOM 1024 O O . ASP A 1 126 ? -8.091 12.287 -13.758 1.00 91.81 126 ASP A O 1
ATOM 1028 N N . ALA A 1 127 ? -5.954 12.919 -13.956 1.00 89.50 127 ALA A N 1
ATOM 1029 C CA . ALA A 1 127 ? -5.797 13.269 -12.542 1.00 89.50 127 ALA A CA 1
ATOM 1030 C C . ALA A 1 127 ? -6.689 14.452 -12.136 1.00 89.50 127 ALA A C 1
ATOM 1032 O O . ALA A 1 127 ? -7.297 14.429 -11.064 1.00 89.50 127 ALA A O 1
ATOM 1033 N N . LYS A 1 128 ? -6.799 15.470 -12.998 1.00 92.81 128 LYS A N 1
ATOM 1034 C CA . LYS A 1 128 ? -7.693 16.609 -12.771 1.00 92.81 128 LYS A CA 1
ATOM 1035 C C . LYS A 1 128 ? -9.163 16.191 -12.833 1.00 92.81 128 LYS A C 1
ATOM 1037 O O . LYS A 1 128 ? -9.912 16.504 -11.917 1.00 92.81 128 LYS A O 1
ATOM 1042 N N . GLU A 1 129 ? -9.555 15.438 -13.857 1.00 93.62 129 GLU A N 1
ATOM 1043 C CA . GLU A 1 129 ? -10.922 14.929 -14.006 1.00 93.62 129 GLU A CA 1
ATOM 1044 C C . GLU A 1 129 ? -11.317 14.019 -12.835 1.00 93.62 129 GLU A C 1
ATOM 1046 O O . GLU A 1 129 ? -12.424 14.126 -12.318 1.00 93.62 129 GLU A O 1
ATOM 1051 N N . ALA A 1 130 ? -10.408 13.168 -12.351 1.00 90.62 130 ALA A N 1
ATOM 1052 C CA . ALA A 1 130 ? -10.649 12.340 -11.173 1.00 90.62 130 ALA A CA 1
ATOM 1053 C C . ALA A 1 130 ? -10.845 13.182 -9.901 1.00 90.62 130 ALA A C 1
ATOM 1055 O O . ALA A 1 130 ? -11.709 12.860 -9.084 1.00 90.62 130 ALA A O 1
ATOM 1056 N N . ALA A 1 131 ? -10.073 14.260 -9.733 1.00 89.31 131 ALA A N 1
ATOM 1057 C CA . ALA A 1 131 ? -10.231 15.181 -8.611 1.00 89.31 131 ALA A CA 1
ATOM 1058 C C . ALA A 1 131 ? -11.566 15.943 -8.676 1.00 89.31 131 ALA A C 1
ATOM 1060 O O . ALA A 1 131 ? -12.268 16.017 -7.664 1.00 89.31 131 ALA A O 1
ATOM 1061 N N . ASP A 1 132 ? -11.933 16.445 -9.858 1.00 91.69 132 ASP A N 1
ATOM 1062 C CA . ASP A 1 132 ? -13.198 17.145 -10.104 1.00 91.69 132 ASP A CA 1
ATOM 1063 C C . ASP A 1 132 ? -14.387 16.195 -9.879 1.00 91.69 132 ASP A C 1
ATOM 1065 O O . ASP A 1 132 ? -15.279 16.492 -9.086 1.00 91.69 132 ASP A O 1
ATOM 1069 N N . LYS A 1 133 ? -14.341 14.978 -10.434 1.00 91.50 133 LYS A N 1
ATOM 1070 C CA . LYS A 1 133 ? -15.357 13.939 -10.217 1.00 91.50 133 LYS A CA 1
ATOM 1071 C C . LYS A 1 133 ? -15.488 13.542 -8.747 1.00 91.50 133 LYS A C 1
ATOM 1073 O O . LYS A 1 133 ? -16.598 13.405 -8.241 1.00 91.50 133 LYS A O 1
ATOM 1078 N N . ALA A 1 134 ? -14.377 13.385 -8.024 1.00 88.38 134 ALA A N 1
ATOM 1079 C CA . ALA A 1 134 ? -14.415 13.093 -6.591 1.00 88.38 134 ALA A CA 1
ATOM 1080 C C . ALA A 1 134 ? -15.014 14.257 -5.777 1.00 88.38 134 ALA A C 1
ATOM 1082 O O . ALA A 1 134 ? -15.653 14.031 -4.744 1.00 88.38 134 ALA A O 1
ATOM 1083 N N . ALA A 1 135 ? -14.816 15.504 -6.216 1.00 89.31 135 ALA A N 1
ATOM 1084 C CA . ALA A 1 135 ? -15.455 16.671 -5.619 1.00 89.31 135 ALA A CA 1
ATOM 1085 C C . ALA A 1 135 ? -16.963 16.701 -5.914 1.00 89.31 135 ALA A C 1
ATOM 1087 O O . ALA A 1 135 ? -17.746 16.861 -4.979 1.00 89.31 135 ALA A O 1
ATOM 1088 N N . GLU A 1 136 ? -17.374 16.450 -7.158 1.00 90.69 136 GLU A N 1
ATOM 1089 C CA . GLU A 1 136 ? -18.781 16.343 -7.562 1.00 90.69 136 GLU A CA 1
ATOM 1090 C C . GLU A 1 136 ? -19.508 15.212 -6.826 1.00 90.69 136 GLU A C 1
ATOM 1092 O O . GLU A 1 136 ? -20.620 15.404 -6.342 1.00 90.69 136 GLU A O 1
ATOM 1097 N N . GLU A 1 137 ? -18.884 14.041 -6.665 1.00 86.06 137 GLU A N 1
ATOM 1098 C CA . GLU A 1 137 ? -19.443 12.932 -5.884 1.00 86.06 137 GLU A CA 1
ATOM 1099 C C . GLU A 1 137 ? -19.607 13.310 -4.407 1.00 86.06 137 GLU A C 1
ATOM 1101 O O . GLU A 1 137 ? -20.628 12.995 -3.788 1.00 86.06 137 GLU A O 1
ATOM 1106 N N . ARG A 1 138 ? -18.642 14.042 -3.837 1.00 84.06 138 ARG A N 1
ATOM 1107 C CA . ARG A 1 138 ? -18.725 14.553 -2.462 1.00 84.06 138 ARG A CA 1
ATOM 1108 C C . ARG A 1 138 ? -19.854 15.570 -2.307 1.00 84.06 138 ARG A C 1
ATOM 1110 O O . ARG A 1 138 ? -20.593 15.505 -1.324 1.00 84.06 138 ARG A O 1
ATOM 1117 N N . GLU A 1 139 ? -20.001 16.494 -3.252 1.00 88.00 139 GLU A N 1
ATOM 1118 C CA . GLU A 1 139 ? -21.095 17.468 -3.260 1.00 88.00 139 GLU A CA 1
ATOM 1119 C C . GLU A 1 139 ? -22.449 16.795 -3.487 1.00 88.00 139 GLU A C 1
ATOM 1121 O O . GLU A 1 139 ? -23.406 17.100 -2.777 1.00 88.00 139 GLU A O 1
ATOM 1126 N N . ARG A 1 140 ? -22.523 15.801 -4.376 1.00 86.81 140 ARG A N 1
ATOM 1127 C CA . ARG A 1 140 ? -23.712 14.969 -4.584 1.00 86.81 140 ARG A CA 1
ATOM 1128 C C . ARG A 1 140 ? -24.112 14.257 -3.296 1.00 86.81 140 ARG A C 1
ATOM 1130 O O . ARG A 1 140 ? -25.260 14.366 -2.884 1.00 86.81 140 ARG A O 1
ATOM 1137 N N . LEU A 1 141 ? -23.183 13.587 -2.611 1.00 79.31 141 LEU A N 1
ATOM 1138 C CA . LEU A 1 141 ? -23.452 12.915 -1.330 1.00 79.31 141 LEU A CA 1
ATOM 1139 C C . LEU A 1 141 ? -23.877 13.888 -0.220 1.00 79.31 141 LEU A C 1
ATOM 1141 O O . LEU A 1 141 ? -24.660 13.513 0.659 1.00 79.31 141 LEU A O 1
ATOM 1145 N N . LYS A 1 142 ? -23.367 15.124 -0.253 1.00 84.25 142 LYS A N 1
ATOM 1146 C CA . LYS A 1 142 ? -23.739 16.197 0.678 1.00 84.25 142 LYS A CA 1
ATOM 1147 C C . LYS A 1 142 ? -25.138 16.755 0.392 1.00 84.25 142 LYS A C 1
ATOM 1149 O O . LYS A 1 142 ? -25.844 17.080 1.341 1.00 84.25 142 LYS A O 1
ATOM 1154 N N . ASN A 1 143 ? -25.523 16.842 -0.881 1.00 85.25 143 ASN A N 1
ATOM 1155 C CA . ASN A 1 143 ? -26.822 17.348 -1.326 1.00 85.25 143 ASN A CA 1
ATOM 1156 C C . ASN A 1 143 ? -27.928 16.272 -1.329 1.00 85.25 143 ASN A C 1
ATOM 1158 O O . ASN A 1 143 ? -29.101 16.632 -1.350 1.00 85.25 143 ASN A O 1
ATOM 1162 N N . MET A 1 144 ? -27.582 14.977 -1.295 1.00 78.44 144 MET A N 1
ATOM 1163 C CA . MET A 1 144 ? -28.556 13.881 -1.191 1.00 78.44 144 MET A CA 1
ATOM 1164 C C . MET A 1 144 ? -29.217 13.820 0.190 1.00 78.44 144 MET A C 1
ATOM 1166 O O . MET A 1 144 ? -28.578 14.027 1.229 1.00 78.44 144 MET A O 1
ATOM 1170 N N . THR A 1 145 ? -30.504 13.478 0.180 1.00 83.50 145 THR A N 1
ATOM 1171 C CA . THR A 1 145 ? -31.298 13.218 1.386 1.00 83.50 145 THR A CA 1
ATOM 1172 C C . THR A 1 145 ? -30.872 11.905 2.060 1.00 83.50 145 THR A C 1
ATOM 1174 O O . THR A 1 145 ? -30.195 11.067 1.460 1.00 83.50 145 THR A O 1
ATOM 1177 N N . GLU A 1 146 ? -31.224 11.706 3.334 1.00 71.12 146 GLU A N 1
ATOM 1178 C CA . GLU A 1 146 ? -30.832 10.493 4.076 1.00 71.12 146 GLU A CA 1
ATOM 1179 C C . GLU A 1 146 ? -31.428 9.203 3.492 1.00 71.12 146 GLU A C 1
ATOM 1181 O O . GLU A 1 146 ? -30.760 8.168 3.506 1.00 71.12 146 GLU A O 1
ATOM 1186 N N . GLU A 1 147 ? -32.632 9.267 2.917 1.00 76.56 147 GLU A N 1
ATOM 1187 C CA . GLU A 1 147 ? -33.294 8.122 2.276 1.00 76.56 147 GLU A CA 1
ATOM 1188 C C . GLU A 1 147 ? -32.565 7.689 0.996 1.00 76.56 147 GLU A C 1
ATOM 1190 O O . GLU A 1 147 ? -32.285 6.505 0.792 1.00 76.56 147 GLU A O 1
ATOM 1195 N N . GLU A 1 148 ? -32.164 8.653 0.167 1.00 81.56 148 GLU A N 1
ATOM 1196 C CA . GLU A 1 148 ? -31.384 8.400 -1.048 1.00 81.56 148 GLU A CA 1
ATOM 1197 C C . GLU A 1 148 ? -29.963 7.927 -0.722 1.00 81.56 148 GLU A C 1
ATOM 1199 O O . GLU A 1 148 ? -29.427 7.051 -1.402 1.00 81.56 148 GLU A O 1
ATOM 1204 N N . ARG A 1 149 ? -29.360 8.446 0.357 1.00 78.62 149 ARG A N 1
ATOM 1205 C CA . ARG A 1 149 ? -28.053 7.987 0.844 1.00 78.62 149 ARG A CA 1
ATOM 1206 C C . ARG A 1 149 ? -28.111 6.529 1.297 1.00 78.62 149 ARG A C 1
ATOM 1208 O O . ARG A 1 149 ? -27.208 5.773 0.961 1.00 78.62 149 ARG A O 1
ATOM 1215 N N . ALA A 1 150 ? -29.162 6.119 2.007 1.00 79.62 150 ALA A N 1
ATOM 1216 C CA . ALA A 1 150 ? -29.333 4.731 2.437 1.00 79.62 150 ALA A CA 1
ATOM 1217 C C . ALA A 1 150 ? -29.528 3.774 1.247 1.00 79.62 150 ALA A C 1
ATOM 1219 O O . ALA A 1 150 ? -28.921 2.702 1.216 1.00 79.62 150 ALA A O 1
ATOM 1220 N N . ALA A 1 151 ? -30.316 4.171 0.241 1.00 84.06 151 ALA A N 1
ATOM 1221 C CA . ALA A 1 151 ? -30.476 3.400 -0.992 1.00 84.06 151 ALA A CA 1
ATOM 1222 C C . ALA A 1 151 ? -29.161 3.305 -1.786 1.00 84.06 151 ALA A C 1
ATOM 1224 O O . ALA A 1 151 ? -28.819 2.235 -2.292 1.00 84.06 151 ALA A O 1
ATOM 1225 N N . TRP A 1 152 ? -28.391 4.396 -1.845 1.00 80.88 152 TRP A N 1
ATOM 1226 C CA . TRP A 1 152 ? -27.076 4.411 -2.480 1.00 80.88 152 TRP A CA 1
ATOM 1227 C C . TRP A 1 152 ? -26.059 3.550 -1.724 1.00 80.88 152 TRP A C 1
ATOM 1229 O O . TRP A 1 152 ? -25.343 2.788 -2.353 1.00 80.88 152 TRP A O 1
ATOM 1239 N N . GLU A 1 153 ? -26.018 3.585 -0.390 1.00 80.69 153 GLU A N 1
ATOM 1240 C CA . GLU A 1 153 ? -25.138 2.714 0.406 1.00 80.69 153 GLU A CA 1
ATOM 1241 C C . GLU A 1 153 ? -25.506 1.228 0.290 1.00 80.69 153 GLU A C 1
ATOM 1243 O O . GLU A 1 153 ? -24.624 0.370 0.342 1.00 80.69 153 GLU A O 1
ATOM 1248 N N . LEU A 1 154 ? -26.793 0.915 0.112 1.00 82.44 154 LEU A N 1
ATOM 1249 C CA . LEU A 1 154 ? -27.256 -0.449 -0.137 1.00 82.44 154 LEU A CA 1
ATOM 1250 C C . LEU A 1 154 ? -26.862 -0.937 -1.540 1.00 82.44 154 LEU A C 1
ATOM 1252 O O . LEU A 1 154 ? -26.445 -2.083 -1.692 1.00 82.44 154 LEU A O 1
ATOM 1256 N N . ALA A 1 155 ? -26.987 -0.074 -2.552 1.00 85.12 155 ALA A N 1
ATOM 1257 C CA . ALA A 1 155 ? -26.611 -0.373 -3.935 1.00 85.12 155 ALA A CA 1
ATOM 1258 C C . ALA A 1 155 ? -25.087 -0.377 -4.151 1.00 85.12 155 ALA A C 1
ATOM 1260 O O . ALA A 1 155 ? -24.580 -1.128 -4.981 1.00 85.12 155 ALA A O 1
ATOM 1261 N N . ASN A 1 156 ? -24.362 0.433 -3.379 1.00 80.00 156 ASN A N 1
ATOM 1262 C CA . ASN A 1 156 ? -22.912 0.578 -3.388 1.00 80.00 156 ASN A CA 1
ATOM 1263 C C . ASN A 1 156 ? -22.345 0.098 -2.039 1.00 80.00 156 ASN A C 1
ATOM 1265 O O . ASN A 1 156 ? -21.835 0.904 -1.249 1.00 80.00 156 ASN A O 1
ATOM 1269 N N . PRO A 1 157 ? -22.424 -1.217 -1.745 1.00 79.56 157 PRO A N 1
ATOM 1270 C CA . PRO A 1 157 ? -21.861 -1.750 -0.521 1.00 79.56 157 PRO A CA 1
ATOM 1271 C C . PRO A 1 157 ? -20.371 -1.421 -0.507 1.00 79.56 157 PRO A C 1
ATOM 1273 O O . PRO A 1 157 ? -19.621 -1.790 -1.415 1.00 79.56 157 PRO A O 1
ATOM 1276 N N . LYS A 1 158 ? -19.930 -0.691 0.525 1.00 74.81 158 LYS A N 1
ATOM 1277 C CA . LYS A 1 158 ? -18.502 -0.443 0.740 1.00 74.81 158 LYS A CA 1
ATOM 1278 C C . LYS A 1 158 ? -17.831 -1.809 0.739 1.00 74.81 158 LYS A C 1
ATOM 1280 O O . LYS A 1 158 ? -18.264 -2.689 1.482 1.00 74.81 158 LYS A O 1
ATOM 1285 N N . GLY A 1 159 ? -16.792 -1.981 -0.077 1.00 61.53 159 GLY A N 1
ATOM 1286 C CA . GLY A 1 159 ? -15.978 -3.197 -0.157 1.00 61.53 159 GLY A CA 1
ATOM 1287 C C . GLY A 1 159 ? -15.174 -3.446 1.121 1.00 61.53 159 GLY A C 1
ATOM 1288 O O . GLY A 1 159 ? -13.977 -3.713 1.070 1.00 61.53 159 GLY A O 1
ATOM 1289 N N . GLN A 1 160 ? -15.803 -3.318 2.289 1.00 56.97 160 GLN A N 1
ATOM 1290 C CA . GLN A 1 160 ? -15.298 -3.841 3.535 1.00 56.97 160 GLN A CA 1
ATOM 1291 C C . GLN A 1 160 ? -15.268 -5.348 3.359 1.00 56.97 160 GLN A C 1
ATOM 1293 O O . GLN A 1 160 ? -16.262 -6.043 3.555 1.00 56.97 160 GLN A O 1
ATOM 1298 N N . SER A 1 161 ? -14.097 -5.851 2.975 1.00 58.56 161 SER A N 1
ATOM 1299 C CA . SER A 1 161 ? -13.752 -7.239 3.195 1.00 58.56 161 SER A CA 1
ATOM 1300 C C . SER A 1 161 ? -13.897 -7.454 4.697 1.00 58.56 161 SER A C 1
ATOM 1302 O O . SER A 1 161 ? -13.006 -7.082 5.469 1.00 58.56 161 SER A O 1
ATOM 1304 N N . VAL A 1 162 ? -15.044 -7.966 5.139 1.00 62.16 162 VAL A N 1
ATOM 1305 C CA . VAL A 1 162 ? -15.214 -8.465 6.498 1.00 62.16 162 VAL A CA 1
ATOM 1306 C C . VAL A 1 162 ? -14.350 -9.715 6.551 1.00 62.16 162 VAL A C 1
ATOM 1308 O O . VAL A 1 162 ? -14.815 -10.830 6.354 1.00 62.16 162 VAL A O 1
ATOM 1311 N N . LYS A 1 163 ? -13.038 -9.511 6.690 1.00 71.06 163 LYS A N 1
ATOM 1312 C CA . LYS A 1 163 ? -12.095 -10.600 6.871 1.00 71.06 163 LYS A CA 1
ATOM 1313 C C . LYS A 1 163 ? -12.499 -11.266 8.170 1.00 71.06 163 LYS A C 1
ATOM 1315 O O . LYS A 1 163 ? -12.641 -10.589 9.193 1.00 71.06 163 LYS A O 1
ATOM 1320 N N . GLU A 1 164 ? -12.721 -12.569 8.111 1.00 78.44 164 GLU A N 1
ATOM 1321 C CA . GLU A 1 164 ? -13.012 -13.354 9.297 1.00 78.44 164 GLU A CA 1
ATOM 1322 C C . GLU A 1 164 ? -11.899 -13.106 10.317 1.00 78.44 164 GLU A C 1
ATOM 1324 O O . GLU A 1 164 ? -10.712 -13.308 10.037 1.00 78.44 164 GLU A O 1
ATOM 1329 N N . LYS A 1 165 ? -12.276 -12.572 11.485 1.00 79.75 165 LYS A N 1
ATOM 1330 C CA . LYS A 1 165 ? -11.325 -12.332 12.568 1.00 79.75 165 LYS A CA 1
ATOM 1331 C C . LYS A 1 165 ? -10.810 -13.692 13.019 1.00 79.75 165 LYS A C 1
ATOM 1333 O O . LYS A 1 165 ? -11.561 -14.465 13.613 1.00 79.75 165 LYS A O 1
ATOM 1338 N N . GLN A 1 166 ? -9.541 -13.967 12.738 1.00 83.12 166 GLN A N 1
ATOM 1339 C CA . GLN A 1 166 ? -8.883 -15.180 13.205 1.00 83.12 166 GLN A CA 1
ATOM 1340 C C . GLN A 1 166 ? -8.934 -15.232 14.734 1.00 83.12 166 GLN A C 1
ATOM 1342 O O . GLN A 1 166 ? -8.824 -14.200 15.404 1.00 83.12 166 GLN A O 1
ATOM 1347 N N . LYS A 1 167 ? -9.150 -16.425 15.292 1.00 85.81 167 LYS A N 1
ATOM 1348 C CA . LYS A 1 167 ? -9.156 -16.634 16.743 1.00 85.81 167 LYS A CA 1
ATOM 1349 C C . LYS A 1 167 ? -7.714 -16.773 17.222 1.00 85.81 167 LYS A C 1
ATOM 1351 O O . LYS A 1 167 ? -6.979 -17.620 16.732 1.00 85.81 167 LYS A O 1
ATOM 1356 N N . TRP A 1 168 ? -7.329 -15.926 18.170 1.00 88.38 168 TRP A N 1
ATOM 1357 C CA . TRP A 1 168 ? -5.981 -15.884 18.732 1.00 88.38 168 TRP A CA 1
ATOM 1358 C C . TRP A 1 168 ? -5.854 -16.891 19.873 1.00 88.38 168 TRP A C 1
ATOM 1360 O O . TRP A 1 168 ? -6.797 -17.064 20.650 1.00 88.38 168 TRP A O 1
ATOM 1370 N N . ASN A 1 169 ? -4.678 -17.503 20.014 1.00 90.25 169 ASN A N 1
ATOM 1371 C CA . ASN A 1 169 ? -4.376 -18.363 21.155 1.00 90.25 169 ASN A CA 1
ATOM 1372 C C . ASN A 1 169 ? -4.340 -17.550 22.458 1.00 90.25 169 ASN A C 1
ATOM 1374 O O . ASN A 1 169 ? -4.062 -16.343 22.471 1.00 90.25 169 ASN A O 1
ATOM 1378 N N . PHE A 1 170 ? -4.582 -18.223 23.584 1.00 89.06 170 PHE A N 1
ATOM 1379 C CA . PHE A 1 170 ? -4.540 -17.587 24.896 1.00 89.06 170 PHE A CA 1
ATOM 1380 C C . PHE A 1 170 ? -3.157 -16.964 25.162 1.00 89.06 170 PHE A C 1
ATOM 1382 O O . PHE A 1 170 ? -2.124 -17.627 25.087 1.00 89.06 170 PHE A O 1
ATOM 1389 N N . MET A 1 171 ? -3.143 -15.661 25.466 1.00 87.94 171 MET A N 1
ATOM 1390 C CA . MET A 1 171 ? -1.942 -14.836 25.684 1.00 87.94 171 MET A CA 1
ATOM 1391 C C . MET A 1 171 ? -0.989 -14.671 24.486 1.00 87.94 171 MET A C 1
ATOM 1393 O O . MET A 1 171 ? 0.152 -14.232 24.679 1.00 87.94 171 MET A O 1
ATOM 1397 N N . GLN A 1 172 ? -1.447 -14.948 23.263 1.00 90.31 172 GLN A N 1
ATOM 1398 C CA . GLN A 1 172 ? -0.672 -14.699 22.049 1.00 90.31 172 GLN A CA 1
ATOM 1399 C C . GLN A 1 172 ? -0.320 -13.209 21.895 1.00 90.31 172 GLN A C 1
ATOM 1401 O O . GLN A 1 172 ? -1.105 -12.307 22.208 1.00 90.31 172 GLN A O 1
ATOM 1406 N N . LYS A 1 173 ? 0.895 -12.915 21.432 1.00 88.38 173 LYS A N 1
ATOM 1407 C CA . LYS A 1 173 ? 1.359 -11.551 21.188 1.00 88.38 173 LYS A CA 1
ATOM 1408 C C . LYS A 1 173 ? 0.826 -11.023 19.859 1.00 88.38 173 LYS A C 1
ATOM 1410 O O . LYS A 1 173 ? 1.128 -11.565 18.805 1.00 88.38 173 LYS A O 1
ATOM 1415 N N . TYR A 1 174 ? 0.107 -9.903 19.934 1.00 88.06 174 TYR A N 1
ATOM 1416 C CA . TYR A 1 174 ? -0.297 -9.120 18.771 1.00 88.06 174 TYR A CA 1
ATOM 1417 C C . TYR A 1 174 ? 0.894 -8.395 18.146 1.00 88.06 174 TYR A C 1
ATOM 1419 O O . TYR A 1 174 ? 1.547 -7.578 18.801 1.00 88.06 174 TYR A O 1
ATOM 1427 N N . TRP A 1 175 ? 1.150 -8.692 16.875 1.00 86.81 175 TRP A N 1
ATOM 1428 C CA . TRP A 1 175 ? 2.102 -7.975 16.041 1.00 86.81 175 TRP A CA 1
ATOM 1429 C C . TRP A 1 175 ? 1.322 -7.073 15.090 1.00 86.81 175 TRP A C 1
ATOM 1431 O O . TRP A 1 175 ? 0.649 -7.537 14.173 1.00 86.81 175 TRP A O 1
ATOM 1441 N N . HIS A 1 176 ? 1.376 -5.765 15.337 1.00 86.06 176 HIS A N 1
ATOM 1442 C CA . HIS A 1 176 ? 0.754 -4.789 14.453 1.00 86.06 176 HIS A CA 1
ATOM 1443 C C . HIS A 1 176 ? 1.584 -4.672 13.168 1.00 86.06 176 HIS A C 1
ATOM 1445 O O . HIS A 1 176 ? 2.793 -4.464 13.236 1.00 86.06 176 HIS A O 1
ATOM 1451 N N . LYS A 1 177 ? 0.932 -4.739 12.004 1.00 82.62 177 LYS A N 1
ATOM 1452 C CA . LYS A 1 177 ? 1.569 -4.646 10.676 1.00 82.62 177 LYS A CA 1
ATOM 1453 C C . LYS A 1 177 ? 2.259 -3.288 10.399 1.00 82.62 177 LYS A C 1
ATOM 1455 O O . LYS A 1 177 ? 2.992 -3.148 9.431 1.00 82.62 177 LYS A O 1
ATOM 1460 N N . GLY A 1 178 ? 2.048 -2.291 11.258 1.00 84.31 178 GLY A N 1
ATOM 1461 C CA . GLY A 1 178 ? 2.523 -0.908 11.088 1.00 84.31 178 GLY A CA 1
ATOM 1462 C C . GLY A 1 178 ? 1.492 -0.046 10.357 1.00 84.31 178 GLY A C 1
ATOM 1463 O O . GLY A 1 178 ? 0.553 -0.589 9.798 1.00 84.31 178 GLY A O 1
ATOM 1464 N N . ALA A 1 179 ? 1.600 1.282 10.407 1.00 83.19 179 ALA A N 1
ATOM 1465 C CA . ALA A 1 179 ? 0.688 2.185 9.680 1.00 83.19 179 ALA A CA 1
ATOM 1466 C C . ALA A 1 179 ? 1.238 2.617 8.307 1.00 83.19 179 ALA A C 1
ATOM 1468 O O . ALA A 1 179 ? 0.497 3.094 7.458 1.00 83.19 179 ALA A O 1
ATOM 1469 N N . TYR A 1 180 ? 2.541 2.445 8.098 1.00 81.38 180 TYR A N 1
ATOM 1470 C CA . TYR A 1 180 ? 3.264 2.910 6.919 1.00 81.38 180 TYR A CA 1
ATOM 1471 C C . TYR A 1 180 ? 3.325 1.816 5.846 1.00 81.38 180 TYR A C 1
ATOM 1473 O O . TYR A 1 180 ? 3.293 0.631 6.182 1.00 81.38 180 TYR A O 1
ATOM 1481 N N . PHE A 1 181 ? 3.429 2.213 4.573 1.00 77.12 181 PHE A N 1
ATOM 1482 C CA . PHE A 1 181 ? 3.619 1.315 3.418 1.00 77.12 181 PHE A CA 1
ATOM 1483 C C . PHE A 1 181 ? 2.535 0.235 3.237 1.00 77.12 181 PHE A C 1
ATOM 1485 O O . PHE A 1 181 ? 2.767 -0.783 2.596 1.00 77.12 181 PHE A O 1
ATOM 1492 N N . GLN A 1 182 ? 1.343 0.428 3.813 1.00 76.44 182 GLN A N 1
ATOM 1493 C CA . GLN A 1 182 ? 0.228 -0.511 3.640 1.00 76.44 182 GLN A CA 1
ATOM 1494 C C . GLN A 1 182 ? -0.555 -0.301 2.339 1.00 76.44 182 GLN A C 1
ATOM 1496 O O . GLN A 1 182 ? -1.256 -1.215 1.901 1.00 76.44 182 GLN A O 1
ATOM 1501 N N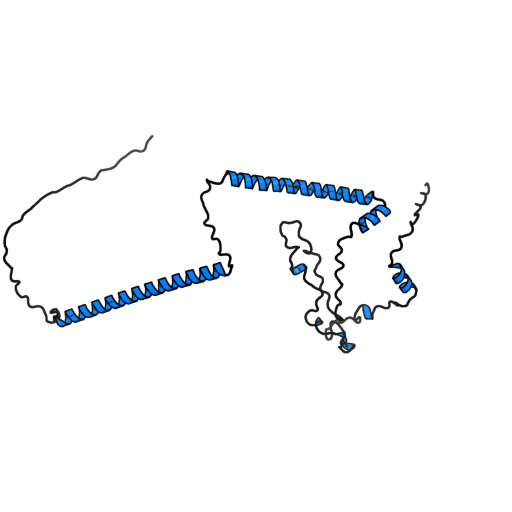 . GLU A 1 183 ? -0.471 0.902 1.779 1.00 73.31 183 GLU A N 1
ATOM 1502 C CA . GLU A 1 183 ? -1.092 1.312 0.526 1.00 73.31 183 GLU A CA 1
ATOM 1503 C C . GLU A 1 183 ? 0.004 1.553 -0.510 1.00 73.31 183 GLU A C 1
ATOM 1505 O O . GLU A 1 183 ? 1.107 1.965 -0.137 1.00 73.31 183 GLU A O 1
ATOM 1510 N N . ALA A 1 184 ? -0.289 1.282 -1.791 1.00 63.72 184 ALA A N 1
ATOM 1511 C CA . ALA A 1 184 ? 0.604 1.660 -2.884 1.00 63.72 184 ALA A CA 1
ATOM 1512 C C . ALA A 1 184 ? 0.949 3.138 -2.737 1.00 63.72 184 ALA A C 1
ATOM 1514 O O . ALA A 1 184 ? 0.054 3.963 -2.593 1.00 63.72 184 ALA A O 1
ATOM 1515 N N . THR A 1 185 ? 2.239 3.456 -2.737 1.00 59.28 185 THR A N 1
ATOM 1516 C CA . THR A 1 185 ? 2.642 4.857 -2.711 1.00 59.28 185 THR A CA 1
ATOM 1517 C C . THR A 1 185 ? 2.095 5.540 -3.968 1.00 59.28 185 THR A C 1
ATOM 1519 O O . THR A 1 185 ? 2.007 4.904 -5.018 1.00 59.28 185 THR A O 1
ATOM 1522 N N . ASP A 1 186 ? 1.735 6.823 -3.879 1.00 57.06 186 ASP A N 1
ATOM 1523 C CA . ASP A 1 186 ? 1.344 7.632 -5.050 1.00 57.06 186 ASP A CA 1
ATOM 1524 C C . ASP A 1 186 ? 2.503 7.800 -6.058 1.00 57.06 186 ASP A C 1
ATOM 1526 O O . ASP A 1 186 ? 2.328 8.311 -7.166 1.00 57.06 186 ASP A O 1
ATOM 1530 N N . GLY A 1 187 ? 3.709 7.374 -5.671 1.00 56.12 187 GLY A N 1
ATOM 1531 C CA . GLY A 1 187 ? 4.877 7.278 -6.528 1.00 56.12 187 GLY A CA 1
ATOM 1532 C C . GLY A 1 187 ? 4.864 6.024 -7.402 1.00 56.12 187 GLY A C 1
ATOM 1533 O O . GLY A 1 187 ? 4.183 5.035 -7.147 1.00 56.12 187 GLY A O 1
ATOM 1534 N N . LYS A 1 188 ? 5.688 6.049 -8.452 1.00 52.56 188 LYS A N 1
ATOM 1535 C CA . LYS A 1 188 ? 5.895 4.927 -9.385 1.00 52.56 188 LYS A CA 1
ATOM 1536 C C . LYS A 1 188 ? 6.387 3.642 -8.686 1.00 52.56 188 LYS A C 1
ATOM 1538 O O . LYS A 1 188 ? 6.306 2.562 -9.270 1.00 52.56 188 LYS A O 1
ATOM 1543 N N . ASP A 1 189 ? 6.844 3.764 -7.441 1.00 52.41 189 ASP A N 1
ATOM 1544 C CA . ASP A 1 189 ? 7.317 2.680 -6.594 1.00 52.41 189 ASP A CA 1
ATOM 1545 C C . ASP A 1 189 ? 6.127 1.942 -5.959 1.00 52.41 189 ASP A C 1
ATOM 1547 O O . ASP A 1 189 ? 5.517 2.357 -4.967 1.00 52.41 189 ASP A O 1
ATOM 1551 N N . GLN A 1 190 ? 5.785 0.800 -6.558 1.00 54.81 190 GLN A N 1
ATOM 1552 C CA . GLN A 1 190 ? 4.694 -0.097 -6.148 1.00 54.81 190 GLN A CA 1
ATOM 1553 C C . GLN A 1 190 ? 4.954 -0.829 -4.813 1.00 54.81 190 GLN A C 1
ATOM 1555 O O . GLN A 1 190 ? 4.241 -1.778 -4.491 1.00 54.81 190 GLN A O 1
ATOM 1560 N N . THR A 1 191 ? 5.918 -0.384 -4.005 1.00 54.59 191 THR A N 1
ATOM 1561 C CA . THR A 1 191 ? 6.368 -1.026 -2.754 1.00 54.59 191 THR A CA 1
ATOM 1562 C C . THR A 1 191 ? 5.240 -1.216 -1.728 1.00 54.59 191 THR A C 1
ATOM 1564 O O . THR A 1 191 ? 5.275 -2.087 -0.866 1.00 54.59 191 THR A O 1
ATOM 1567 N N . GLY A 1 192 ? 4.178 -0.413 -1.812 1.00 53.47 192 GLY A N 1
ATOM 1568 C CA . GLY A 1 192 ? 3.032 -0.507 -0.905 1.00 53.47 192 GLY A CA 1
ATOM 1569 C C . GLY A 1 192 ? 2.045 -1.647 -1.192 1.00 53.47 192 GLY A C 1
ATOM 1570 O O . GLY A 1 192 ? 1.137 -1.903 -0.401 1.00 53.47 192 GLY A O 1
ATOM 1571 N N . LYS A 1 193 ? 2.197 -2.346 -2.324 1.00 60.34 193 LYS A N 1
ATOM 1572 C CA . LYS A 1 193 ? 1.399 -3.533 -2.684 1.00 60.34 193 LYS A CA 1
ATOM 1573 C C . LYS A 1 193 ? 2.164 -4.837 -2.503 1.00 60.34 193 LYS A C 1
ATOM 1575 O O . LYS A 1 193 ? 1.652 -5.874 -2.932 1.00 60.34 193 LYS A O 1
ATOM 1580 N N . ASP A 1 194 ? 3.325 -4.799 -1.857 1.00 68.19 194 ASP A N 1
ATOM 1581 C CA . ASP A 1 194 ? 4.144 -5.984 -1.660 1.00 68.19 194 ASP A CA 1
ATOM 1582 C C . ASP A 1 194 ? 3.324 -7.098 -1.008 1.00 68.19 194 ASP A C 1
ATOM 1584 O O . ASP A 1 194 ? 2.646 -6.915 0.011 1.00 68.19 194 ASP A O 1
ATOM 1588 N N . GLU A 1 195 ? 3.386 -8.287 -1.604 1.00 78.19 195 GLU A N 1
ATOM 1589 C CA . GLU A 1 195 ? 2.656 -9.475 -1.151 1.00 78.19 195 GLU A CA 1
ATOM 1590 C C . GLU A 1 195 ? 2.934 -9.798 0.321 1.00 78.19 195 GLU A C 1
ATOM 1592 O O . GLU A 1 195 ? 2.078 -10.332 1.029 1.00 78.19 195 GLU A O 1
ATOM 1597 N N . ILE A 1 196 ? 4.107 -9.389 0.810 1.00 81.31 196 ILE A N 1
ATOM 1598 C CA . ILE A 1 196 ? 4.532 -9.471 2.207 1.00 81.31 196 ILE A CA 1
ATOM 1599 C C . ILE A 1 196 ? 3.464 -8.887 3.137 1.00 81.31 196 ILE A C 1
ATOM 1601 O O . ILE A 1 196 ? 3.113 -9.503 4.140 1.00 81.31 196 ILE A O 1
ATOM 1605 N N . PHE A 1 197 ? 2.890 -7.742 2.779 1.00 78.25 197 PHE A N 1
ATOM 1606 C CA . PHE A 1 197 ? 1.893 -7.038 3.573 1.00 78.25 197 PHE A CA 1
ATOM 1607 C C . PHE A 1 197 ? 0.492 -7.659 3.487 1.00 78.25 197 PHE A C 1
ATOM 1609 O O . PHE A 1 197 ? -0.391 -7.304 4.272 1.00 78.25 197 PHE A O 1
ATOM 1616 N N . ARG A 1 198 ? 0.258 -8.595 2.566 1.00 79.69 198 ARG A N 1
ATOM 1617 C CA . ARG A 1 198 ? -1.006 -9.341 2.459 1.00 79.69 198 ARG A CA 1
ATOM 1618 C C . ARG A 1 198 ? -0.990 -10.656 3.235 1.00 79.69 198 ARG A C 1
ATOM 1620 O O . ARG A 1 198 ? -2.035 -11.295 3.333 1.00 79.69 198 ARG A O 1
ATOM 1627 N N . ARG A 1 199 ? 0.162 -11.040 3.793 1.00 84.06 199 ARG A N 1
ATOM 1628 C CA . ARG A 1 199 ? 0.308 -12.237 4.625 1.00 84.06 199 ARG A CA 1
ATOM 1629 C C . ARG A 1 199 ? -0.532 -12.153 5.896 1.00 84.06 199 ARG A C 1
ATOM 1631 O O . ARG A 1 199 ? -0.911 -11.074 6.355 1.00 84.06 199 ARG A O 1
ATOM 1638 N N . ASP A 1 200 ? -0.800 -13.319 6.467 1.00 84.50 200 ASP A N 1
ATOM 1639 C CA . ASP A 1 200 ? -1.451 -13.417 7.763 1.00 84.50 200 ASP A CA 1
ATOM 1640 C C . ASP A 1 200 ? -0.452 -13.121 8.895 1.00 84.50 200 ASP A C 1
ATOM 1642 O O . ASP A 1 200 ? 0.455 -13.904 9.172 1.00 84.50 200 ASP A O 1
ATOM 1646 N N . PHE A 1 201 ? -0.630 -11.975 9.555 1.00 84.75 201 PHE A N 1
ATOM 1647 C CA . PHE A 1 201 ? 0.161 -11.555 10.719 1.00 84.75 201 PHE A CA 1
ATOM 1648 C C . PHE A 1 201 ? -0.460 -11.987 12.057 1.00 84.75 201 PHE A C 1
ATOM 1650 O O . PHE A 1 201 ? 0.082 -11.682 13.119 1.00 84.75 201 PHE A O 1
ATOM 1657 N N . SER A 1 202 ? -1.604 -12.678 12.025 1.00 85.69 202 SER A N 1
ATOM 1658 C CA . SER A 1 202 ? -2.287 -13.184 13.219 1.00 85.69 202 SER A CA 1
ATOM 1659 C C . SER A 1 202 ? -1.850 -14.593 13.627 1.00 85.69 202 SER A C 1
ATOM 1661 O O . SER A 1 202 ? -2.304 -15.104 14.649 1.00 85.69 202 SER A O 1
ATOM 1663 N N . ALA A 1 203 ? -0.928 -15.208 12.883 1.00 88.44 203 ALA A N 1
ATOM 1664 C CA . ALA A 1 203 ? -0.428 -16.543 13.176 1.00 88.44 203 ALA A CA 1
ATOM 1665 C C . ALA A 1 203 ? 0.410 -16.597 14.481 1.00 88.44 203 ALA A C 1
ATOM 1667 O O . ALA A 1 203 ? 1.232 -15.705 14.740 1.00 88.44 203 ALA A O 1
ATOM 1668 N N . PRO A 1 204 ? 0.267 -17.655 15.306 1.00 90.44 204 PRO A N 1
ATOM 1669 C CA . PRO A 1 204 ? 1.078 -17.831 16.508 1.00 90.44 204 PRO A CA 1
ATOM 1670 C C . PRO A 1 204 ? 2.565 -17.996 16.174 1.00 90.44 204 PRO A C 1
ATOM 1672 O O . PRO A 1 204 ? 2.953 -18.861 15.386 1.00 90.44 204 PRO A O 1
ATOM 1675 N N . THR A 1 205 ? 3.414 -17.182 16.803 1.00 88.69 205 THR A N 1
ATOM 1676 C CA . THR A 1 205 ? 4.858 -17.140 16.523 1.00 88.69 205 THR A CA 1
ATOM 1677 C C . THR A 1 205 ? 5.665 -17.601 17.739 1.00 88.69 205 THR A C 1
ATOM 1679 O O . THR A 1 205 ? 5.388 -17.185 18.863 1.00 88.69 205 THR A O 1
ATOM 1682 N N . GLY A 1 206 ? 6.687 -18.438 17.522 1.00 88.12 206 GLY A N 1
ATOM 1683 C CA . GLY A 1 206 ? 7.623 -18.874 18.568 1.00 88.12 206 GLY A CA 1
ATOM 1684 C C . GLY A 1 206 ? 6.930 -19.562 19.751 1.00 88.12 206 GLY A C 1
ATOM 1685 O O . GLY A 1 206 ? 6.306 -20.608 19.583 1.00 88.12 206 GLY A O 1
ATOM 1686 N N . GLU A 1 207 ? 7.027 -18.952 20.936 1.00 83.56 207 GLU A N 1
ATOM 1687 C CA . GLU A 1 207 ? 6.439 -19.435 22.198 1.00 83.56 207 GLU A CA 1
ATOM 1688 C C . GLU A 1 207 ? 4.900 -19.491 22.188 1.00 83.56 207 GLU A C 1
ATOM 1690 O O . GLU A 1 207 ? 4.305 -20.228 22.971 1.00 83.56 207 GLU A O 1
ATOM 1695 N N . ASP A 1 208 ? 4.237 -18.732 21.309 1.00 87.62 208 ASP A N 1
ATOM 1696 C CA . ASP A 1 208 ? 2.768 -18.677 21.237 1.00 87.62 208 ASP A CA 1
ATOM 1697 C C . ASP A 1 208 ? 2.149 -19.859 20.470 1.00 87.62 208 ASP A C 1
ATOM 1699 O O . ASP A 1 208 ? 0.925 -19.995 20.413 1.00 87.62 208 ASP A O 1
ATOM 1703 N N . ARG A 1 209 ? 2.983 -20.731 19.882 1.00 87.38 209 ARG A N 1
ATOM 1704 C CA . ARG A 1 209 ? 2.529 -21.963 19.216 1.00 87.38 209 ARG A CA 1
ATOM 1705 C C . ARG A 1 209 ? 1.933 -22.973 20.197 1.00 87.38 209 ARG A C 1
ATOM 1707 O O . ARG A 1 209 ? 1.096 -23.773 19.793 1.00 87.38 209 ARG A O 1
ATOM 1714 N N . MET A 1 210 ? 2.370 -22.942 21.454 1.00 86.25 210 MET A N 1
ATOM 1715 C CA . MET A 1 210 ? 1.845 -23.800 22.514 1.00 86.25 210 MET A CA 1
ATOM 1716 C C . MET A 1 210 ? 0.622 -23.143 23.151 1.00 86.25 210 MET A C 1
ATOM 1718 O O . MET A 1 210 ? 0.627 -21.937 23.408 1.00 86.25 210 MET A O 1
ATOM 1722 N N . ASP A 1 211 ? -0.408 -23.933 23.452 1.00 87.31 211 ASP A N 1
ATOM 1723 C CA . ASP A 1 211 ? -1.569 -23.418 24.172 1.00 87.31 211 ASP A CA 1
ATOM 1724 C C . ASP A 1 211 ? -1.228 -23.187 25.651 1.00 87.31 211 ASP A C 1
ATOM 1726 O O . ASP A 1 211 ? -1.040 -24.117 26.440 1.00 87.31 211 ASP A O 1
ATOM 1730 N N . LYS A 1 212 ? -1.155 -21.910 26.029 1.00 88.19 212 LYS A N 1
ATOM 1731 C CA . LYS A 1 212 ? -0.829 -21.477 27.390 1.00 88.19 212 LYS A CA 1
ATOM 1732 C C . LYS A 1 212 ? -1.983 -21.698 28.370 1.00 88.19 212 LYS A C 1
ATOM 1734 O O . LYS A 1 212 ? -1.769 -21.543 29.568 1.00 88.19 212 LYS A O 1
ATOM 1739 N N . SER A 1 213 ? -3.177 -22.071 27.901 1.00 88.69 213 SER A N 1
ATOM 1740 C CA . SER A 1 213 ? -4.323 -22.390 28.764 1.00 88.69 213 SER A CA 1
ATOM 1741 C C . SER A 1 213 ? -4.088 -23.643 29.621 1.00 88.69 213 SER A C 1
ATOM 1743 O O . SER A 1 213 ? -4.572 -23.726 30.748 1.00 88.69 213 SER A O 1
ATOM 1745 N N . ILE A 1 214 ? -3.278 -24.581 29.117 1.00 91.00 214 ILE A N 1
ATOM 1746 C CA . ILE A 1 214 ? -2.958 -25.860 29.768 1.00 91.00 214 ILE A CA 1
ATOM 1747 C C . ILE A 1 214 ? -1.965 -25.660 30.929 1.00 91.00 214 ILE A C 1
ATOM 1749 O O . ILE A 1 214 ? -1.831 -26.512 31.808 1.00 91.00 214 ILE A O 1
ATOM 1753 N N . LEU A 1 215 ? -1.265 -24.521 30.968 1.00 89.19 215 LEU A N 1
ATOM 1754 C CA . LEU A 1 215 ? -0.304 -24.214 32.022 1.00 89.19 215 LEU A CA 1
ATOM 1755 C C . LEU A 1 215 ? -1.007 -23.967 33.368 1.00 89.19 215 LEU A C 1
ATOM 1757 O O . LEU A 1 215 ? -2.112 -23.423 33.395 1.00 89.19 215 LEU A O 1
ATOM 1761 N N . PRO A 1 216 ? -0.354 -24.267 34.506 1.00 92.00 216 PRO A N 1
ATOM 1762 C CA . PRO A 1 216 ? -0.862 -23.881 35.820 1.00 92.00 216 PRO A CA 1
ATOM 1763 C C . PRO A 1 216 ? -1.122 -22.369 35.906 1.00 92.00 216 PRO A C 1
ATOM 1765 O O . PRO A 1 216 ? -0.340 -21.581 35.374 1.00 92.00 216 PRO A O 1
ATOM 1768 N N . LYS A 1 217 ? -2.160 -21.934 36.637 1.00 89.00 217 LYS A N 1
ATOM 1769 C CA . LYS A 1 217 ? -2.581 -20.512 36.714 1.00 89.00 217 LYS A CA 1
ATOM 1770 C C . LYS A 1 217 ? -1.442 -19.546 37.080 1.00 89.00 217 LYS A C 1
ATOM 1772 O O . LYS A 1 217 ? -1.408 -18.423 36.589 1.00 89.00 217 LYS A O 1
ATOM 1777 N N . VAL A 1 218 ? -0.473 -19.984 37.888 1.00 88.75 218 VAL A N 1
ATOM 1778 C CA . VAL A 1 218 ? 0.711 -19.184 38.266 1.00 88.75 218 VAL A CA 1
ATOM 1779 C C . VAL A 1 218 ? 1.634 -18.897 37.069 1.00 88.75 218 VAL A C 1
ATOM 1781 O O . VAL A 1 218 ? 2.274 -17.846 37.026 1.00 88.75 218 VAL A O 1
ATOM 1784 N N . MET A 1 219 ? 1.671 -19.804 36.089 1.00 89.06 219 MET A N 1
ATOM 1785 C CA . MET A 1 219 ? 2.449 -19.709 34.850 1.00 89.06 219 MET A CA 1
ATOM 1786 C C . MET A 1 219 ? 1.663 -19.118 33.671 1.00 89.06 219 MET A C 1
ATOM 1788 O O . MET A 1 219 ? 2.275 -18.793 32.657 1.00 89.06 219 MET A O 1
ATOM 1792 N N . GLN A 1 220 ? 0.343 -18.930 33.792 1.00 90.06 220 GLN A N 1
ATOM 1793 C CA . GLN A 1 220 ? -0.518 -18.267 32.797 1.00 90.06 220 GLN A CA 1
ATOM 1794 C C . GLN A 1 220 ? -0.276 -16.746 32.774 1.00 90.06 220 GLN A C 1
ATOM 1796 O O . GLN A 1 220 ? -1.145 -15.924 33.073 1.00 90.06 220 GLN A O 1
ATOM 1801 N N . VAL A 1 221 ? 0.968 -16.364 32.493 1.00 87.62 221 VAL A N 1
ATOM 1802 C CA . VAL A 1 221 ? 1.479 -14.999 32.561 1.00 87.62 221 VAL A CA 1
ATOM 1803 C C . VAL A 1 221 ? 2.463 -14.786 31.411 1.00 87.62 221 VAL A C 1
ATOM 1805 O O . VAL A 1 221 ? 3.280 -15.651 31.121 1.00 87.62 221 VAL A O 1
ATOM 1808 N N . LYS A 1 222 ? 2.445 -13.608 30.775 1.00 84.38 222 LYS A N 1
ATOM 1809 C CA . LYS A 1 222 ? 3.212 -13.343 29.546 1.00 84.38 222 LYS A CA 1
ATOM 1810 C C . LYS A 1 222 ? 4.733 -13.372 29.729 1.00 84.38 222 LYS A C 1
ATOM 1812 O O . LYS A 1 222 ? 5.440 -13.788 28.827 1.00 84.38 222 LYS A O 1
ATOM 1817 N N . ASN A 1 223 ? 5.218 -12.928 30.887 1.00 85.12 223 ASN A N 1
ATOM 1818 C CA . ASN A 1 223 ? 6.642 -12.797 31.205 1.00 85.12 223 ASN A CA 1
ATOM 1819 C C . ASN A 1 223 ? 6.970 -13.548 32.506 1.00 85.12 223 ASN A C 1
ATOM 1821 O O . ASN A 1 223 ? 7.494 -12.964 33.456 1.00 85.12 223 ASN A O 1
ATOM 1825 N N . PHE A 1 224 ? 6.582 -14.823 32.593 1.00 86.88 224 PHE A N 1
ATOM 1826 C CA . PHE A 1 224 ? 6.867 -15.645 33.769 1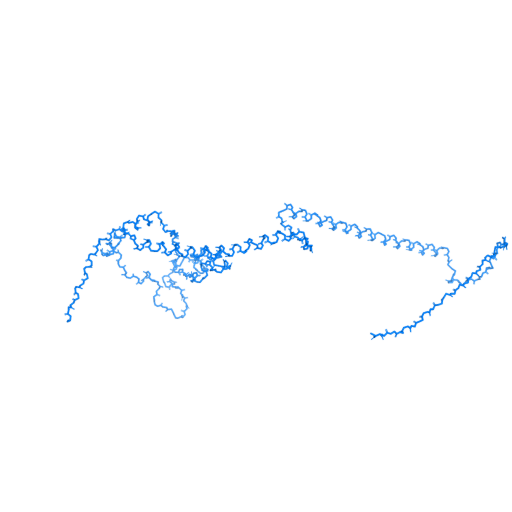.00 86.88 224 PHE A CA 1
ATOM 1827 C C . PHE A 1 224 ? 8.387 -15.741 34.014 1.00 86.88 224 PHE A C 1
ATOM 1829 O O . PHE A 1 224 ? 9.156 -15.955 33.082 1.00 86.88 224 PHE A O 1
ATOM 1836 N N . GLY A 1 225 ? 8.828 -15.522 35.257 1.00 87.75 225 GLY A N 1
ATOM 1837 C CA . GLY A 1 225 ? 10.249 -15.562 35.635 1.00 87.75 225 GLY A CA 1
ATOM 1838 C C . GLY A 1 225 ? 11.084 -14.315 35.299 1.00 87.75 225 GLY A C 1
ATOM 1839 O O . GLY A 1 225 ? 12.258 -14.276 35.653 1.00 87.75 225 GLY A O 1
ATOM 1840 N N . ARG A 1 226 ? 10.515 -13.277 34.664 1.00 89.31 226 ARG A N 1
ATOM 1841 C CA . ARG A 1 226 ? 11.218 -12.003 34.402 1.00 89.31 226 ARG A CA 1
ATOM 1842 C C . ARG A 1 226 ? 10.919 -10.956 35.481 1.00 89.31 226 ARG A C 1
ATOM 1844 O O . ARG A 1 226 ? 9.797 -10.866 35.983 1.00 89.31 226 ARG A O 1
ATOM 1851 N N . ALA A 1 227 ? 11.916 -10.133 35.806 1.00 89.44 227 ALA A N 1
ATOM 1852 C CA . ALA A 1 227 ? 11.748 -8.984 36.696 1.00 89.44 227 ALA A CA 1
ATOM 1853 C C . ALA A 1 227 ? 10.814 -7.921 36.076 1.00 89.44 227 ALA A C 1
ATOM 1855 O O . ALA A 1 227 ? 10.706 -7.818 34.855 1.00 89.44 227 ALA A O 1
ATOM 1856 N N . GLY A 1 228 ? 10.132 -7.129 36.913 1.00 86.50 228 GLY A N 1
ATOM 1857 C CA . GLY A 1 228 ? 9.237 -6.052 36.453 1.00 86.50 228 GLY A CA 1
ATOM 1858 C C . GLY A 1 228 ? 7.855 -6.517 35.973 1.00 86.50 228 GLY A C 1
ATOM 1859 O O . GLY A 1 228 ? 7.212 -5.848 35.166 1.00 86.50 228 GLY A O 1
ATOM 1860 N N . ARG A 1 229 ? 7.382 -7.675 36.443 1.00 84.31 229 ARG A N 1
ATOM 1861 C CA . ARG A 1 229 ? 6.069 -8.216 36.074 1.00 84.31 229 ARG A CA 1
ATOM 1862 C C . ARG A 1 229 ? 4.925 -7.359 36.643 1.00 84.31 229 ARG A C 1
ATOM 1864 O O . ARG A 1 229 ? 4.872 -7.102 37.843 1.00 84.31 229 ARG A O 1
ATOM 1871 N N . SER A 1 230 ? 3.959 -7.006 35.792 1.00 83.69 230 SER A N 1
ATOM 1872 C CA . SER A 1 230 ? 2.696 -6.396 36.228 1.00 83.69 230 SER A CA 1
ATOM 1873 C C . SER A 1 230 ? 1.840 -7.371 37.051 1.00 83.69 230 SER A C 1
ATOM 1875 O O . SER A 1 230 ? 1.848 -8.585 36.814 1.00 83.69 230 SER A O 1
ATOM 1877 N N . LYS A 1 231 ? 1.073 -6.828 38.008 1.00 84.25 231 LYS A N 1
ATOM 1878 C CA . LYS A 1 231 ? 0.081 -7.583 38.796 1.00 84.25 231 LYS A CA 1
ATOM 1879 C C . LYS A 1 231 ? -1.094 -8.051 37.931 1.00 84.25 231 LYS A C 1
ATOM 1881 O O . LYS A 1 231 ? -1.668 -9.098 38.205 1.00 84.25 231 LYS A O 1
ATOM 1886 N N . TYR A 1 232 ? -1.403 -7.300 36.876 1.00 85.50 232 TYR A N 1
ATOM 1887 C CA . TYR A 1 232 ? -2.494 -7.584 35.951 1.00 85.50 232 TYR A CA 1
ATOM 1888 C C . TYR A 1 232 ? -2.050 -8.569 34.862 1.00 85.50 232 TYR A C 1
ATOM 1890 O O . TYR A 1 232 ? -0.945 -8.462 34.325 1.00 85.50 232 TYR A O 1
ATOM 1898 N N . THR A 1 233 ? -2.905 -9.545 34.557 1.00 85.12 233 THR A N 1
ATOM 1899 C CA . THR A 1 233 ? -2.625 -10.680 33.661 1.00 85.12 233 THR A CA 1
ATOM 1900 C C . THR A 1 233 ? -3.028 -10.373 32.216 1.00 85.12 233 THR A C 1
ATOM 1902 O O . THR A 1 233 ? -2.168 -10.179 31.358 1.00 85.12 233 THR A O 1
ATOM 1905 N N . HIS A 1 234 ? -4.327 -10.312 31.937 1.00 85.69 234 HIS A N 1
ATOM 1906 C CA . HIS A 1 234 ? -4.908 -10.006 30.633 1.00 85.69 234 HIS A CA 1
ATOM 1907 C C . HIS A 1 234 ? -6.269 -9.332 30.807 1.00 85.69 234 HIS A C 1
ATOM 1909 O O . HIS A 1 234 ? -6.943 -9.545 31.811 1.00 85.69 234 HIS A O 1
ATOM 1915 N N . LEU A 1 235 ? -6.676 -8.540 29.808 1.00 86.19 235 LEU A N 1
ATOM 1916 C CA . LEU A 1 235 ? -7.873 -7.699 29.888 1.00 86.19 235 LEU A CA 1
ATOM 1917 C C . LEU A 1 235 ? -9.116 -8.497 30.290 1.00 86.19 235 LEU A C 1
ATOM 1919 O O . LEU A 1 235 ? -9.824 -8.069 31.179 1.00 86.19 235 LEU A O 1
ATOM 1923 N N . VAL A 1 236 ? -9.307 -9.693 29.729 1.00 86.75 236 VAL A N 1
ATOM 1924 C CA . VAL A 1 236 ? -10.471 -10.552 30.020 1.00 86.75 236 VAL A CA 1
ATOM 1925 C C . VAL A 1 236 ? -10.577 -10.971 31.496 1.00 86.75 236 VAL A C 1
ATOM 1927 O O . VAL A 1 236 ? -11.677 -11.118 31.998 1.00 86.75 236 VAL A O 1
ATOM 1930 N N . ASP A 1 237 ? -9.462 -11.157 32.209 1.00 87.38 237 ASP A N 1
ATOM 1931 C CA . ASP A 1 237 ? -9.466 -11.551 33.637 1.00 87.38 237 ASP A CA 1
ATOM 1932 C C . ASP A 1 237 ? -9.623 -10.341 34.564 1.00 87.38 237 ASP A C 1
ATOM 1934 O O . ASP A 1 237 ? -9.918 -10.495 35.742 1.00 87.38 237 ASP A O 1
ATOM 1938 N N . GLN A 1 238 ? -9.429 -9.137 34.025 1.00 88.25 238 GLN A N 1
ATOM 1939 C CA . GLN A 1 238 ? -9.605 -7.868 34.729 1.00 88.25 238 GLN A CA 1
ATOM 1940 C C . GLN A 1 238 ? -10.884 -7.140 34.292 1.00 88.25 238 GLN A C 1
ATOM 1942 O O . GLN A 1 238 ? -11.204 -6.084 34.832 1.00 88.25 238 GLN A O 1
ATOM 1947 N N . ASP A 1 239 ? -11.592 -7.681 33.301 1.00 88.75 239 ASP A N 1
ATOM 1948 C CA . ASP A 1 239 ? -12.838 -7.142 32.791 1.00 88.75 239 ASP A CA 1
ATOM 1949 C C . ASP A 1 239 ? -13.957 -7.513 33.762 1.00 88.75 239 ASP A C 1
ATOM 1951 O O . ASP A 1 239 ? -14.378 -8.663 33.861 1.00 88.75 239 ASP A O 1
ATOM 1955 N N . THR A 1 240 ? -14.416 -6.520 34.515 1.00 88.25 240 THR A N 1
ATOM 1956 C CA . THR A 1 240 ? -15.507 -6.657 35.484 1.00 88.25 240 THR A CA 1
ATOM 1957 C C . THR A 1 240 ? -16.877 -6.430 34.847 1.00 88.25 240 THR A C 1
ATOM 1959 O O . THR A 1 240 ? -17.854 -6.220 35.564 1.00 88.25 240 THR A O 1
ATOM 1962 N N . THR A 1 241 ? -16.959 -6.384 33.514 1.00 86.25 241 THR A N 1
ATOM 1963 C CA . THR A 1 241 ? -18.218 -6.183 32.801 1.00 86.25 241 THR A CA 1
ATOM 1964 C C . THR A 1 241 ? -19.159 -7.357 33.057 1.00 86.25 241 THR A C 1
ATOM 1966 O O . THR A 1 241 ? -18.882 -8.491 32.665 1.00 86.25 241 THR A O 1
ATOM 1969 N N . ASP A 1 242 ? -20.299 -7.076 33.689 1.00 84.56 242 ASP A N 1
ATOM 1970 C CA . ASP A 1 242 ? -21.365 -8.056 33.867 1.00 84.56 242 ASP A CA 1
ATOM 1971 C C . ASP A 1 242 ? -22.204 -8.153 32.587 1.00 84.56 242 ASP A C 1
ATOM 1973 O O . ASP A 1 242 ? -23.023 -7.287 32.270 1.00 84.56 242 ASP A O 1
ATOM 1977 N N . TRP A 1 243 ? -21.978 -9.222 31.827 1.00 81.25 243 TRP A N 1
ATOM 1978 C CA . TRP A 1 243 ? -22.672 -9.476 30.567 1.00 81.25 243 TRP A CA 1
ATOM 1979 C C . TRP A 1 243 ? -24.142 -9.876 30.739 1.00 81.25 243 TRP A C 1
ATOM 1981 O O . TRP A 1 243 ? -24.880 -9.823 29.748 1.00 81.25 243 TRP A O 1
ATOM 1991 N N . GLU A 1 244 ? -24.555 -10.246 31.954 1.00 84.00 244 GLU A N 1
ATOM 1992 C CA . GLU A 1 244 ? -25.934 -10.602 32.302 1.00 84.00 244 GLU A CA 1
ATOM 1993 C C . GLU A 1 244 ? -26.738 -9.404 32.827 1.00 84.00 244 GLU A C 1
ATOM 1995 O O . GLU A 1 244 ? -27.951 -9.501 33.022 1.00 84.00 244 GLU A O 1
ATOM 2000 N N . ALA A 1 245 ? -26.101 -8.242 33.000 1.0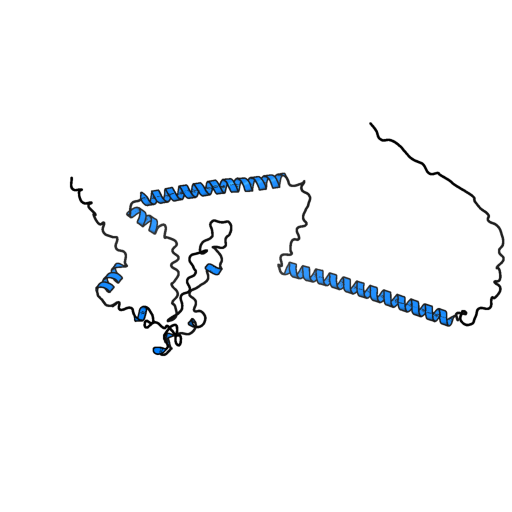0 85.88 245 ALA A N 1
ATOM 2001 C CA . ALA A 1 245 ? -26.802 -7.033 33.398 1.00 85.88 245 ALA A CA 1
ATOM 2002 C C . ALA A 1 245 ? -27.867 -6.642 32.343 1.00 85.88 245 ALA A C 1
ATOM 2004 O O . ALA A 1 245 ? -27.576 -6.596 31.141 1.00 85.88 245 ALA A O 1
ATOM 2005 N N . PRO A 1 246 ? -29.095 -6.271 32.755 1.00 82.62 246 PRO A N 1
ATOM 2006 C CA . PRO A 1 246 ? -30.210 -6.013 31.836 1.00 82.62 246 PRO A CA 1
ATOM 2007 C C . PRO A 1 246 ? -29.936 -4.865 30.850 1.00 82.62 246 PRO A C 1
ATOM 2009 O O . PRO A 1 246 ? -30.395 -4.897 29.708 1.00 82.62 246 PRO A O 1
ATOM 2012 N N . TYR A 1 247 ? -29.127 -3.878 31.245 1.00 78.38 247 TYR A N 1
ATOM 2013 C CA . TYR A 1 247 ? -28.687 -2.802 30.351 1.00 78.38 247 TYR A CA 1
ATOM 2014 C C . TYR A 1 247 ? -27.772 -3.310 29.218 1.00 78.38 247 TYR A C 1
ATOM 2016 O O . TYR A 1 247 ? -27.898 -2.868 28.076 1.00 78.38 247 TYR A O 1
ATOM 2024 N N . MET A 1 248 ? -26.912 -4.299 29.491 1.00 80.38 248 MET A N 1
ATOM 2025 C CA . MET A 1 248 ? -26.040 -4.917 28.482 1.00 80.38 248 MET A CA 1
ATOM 2026 C C . MET A 1 248 ? -26.836 -5.802 27.511 1.00 80.38 248 MET A C 1
ATOM 2028 O O . MET A 1 248 ? -26.547 -5.832 26.312 1.00 80.38 248 MET A O 1
ATOM 2032 N N . GLN A 1 249 ? -27.883 -6.484 27.992 1.00 73.50 249 GLN A N 1
ATOM 2033 C CA . GLN A 1 249 ? -28.803 -7.246 27.138 1.00 73.50 249 GLN A CA 1
ATOM 2034 C C . GLN A 1 249 ? -29.622 -6.333 26.210 1.00 73.50 249 GLN A C 1
ATOM 2036 O O . GLN A 1 249 ? -29.758 -6.640 25.023 1.00 73.50 249 GLN A O 1
ATOM 2041 N N . ALA A 1 250 ? -30.083 -5.175 26.696 1.00 73.06 250 ALA A N 1
ATOM 2042 C CA . ALA A 1 250 ? -30.768 -4.178 25.869 1.00 73.06 250 ALA A CA 1
ATOM 2043 C C . ALA A 1 250 ? -29.869 -3.628 24.741 1.00 73.06 250 ALA A C 1
ATOM 2045 O O . ALA A 1 250 ? -30.331 -3.455 23.612 1.00 73.06 250 ALA A O 1
ATOM 2046 N N . GLN A 1 251 ? -28.572 -3.424 25.006 1.00 64.06 251 GLN A N 1
ATOM 2047 C CA . GLN A 1 251 ? -27.597 -3.006 23.988 1.00 64.06 251 GLN A CA 1
ATOM 2048 C C . GLN A 1 251 ? -27.305 -4.087 22.934 1.00 64.06 251 GLN A C 1
ATOM 2050 O O . GLN A 1 251 ? -27.140 -3.773 21.755 1.00 64.06 251 GLN A O 1
ATOM 2055 N N . LYS A 1 252 ? -27.269 -5.372 23.317 1.00 63.16 252 LYS A N 1
ATOM 2056 C CA . LYS A 1 252 ? -27.122 -6.479 22.351 1.00 63.16 252 LYS A CA 1
ATOM 2057 C C . LYS A 1 252 ? -28.315 -6.562 21.393 1.00 63.16 252 LYS A C 1
ATOM 2059 O O . LYS A 1 252 ? -28.130 -6.876 20.220 1.00 63.16 252 LYS A O 1
ATOM 2064 N N . GLN A 1 253 ? -29.520 -6.251 21.872 1.00 60.03 253 GLN A N 1
ATOM 2065 C CA . GLN A 1 253 ? -30.735 -6.236 21.052 1.00 60.03 253 GLN A CA 1
ATOM 2066 C C . GLN A 1 253 ? -30.850 -4.980 20.170 1.00 60.03 253 GLN A C 1
ATOM 2068 O O . GLN A 1 253 ? -31.339 -5.072 19.045 1.00 60.03 253 GLN A O 1
ATOM 2073 N N . SER A 1 254 ? -30.346 -3.822 20.616 1.00 57.88 254 SER A N 1
ATOM 2074 C CA . SER A 1 254 ? -30.349 -2.578 19.826 1.00 57.88 254 SER A CA 1
ATOM 2075 C C . SER A 1 254 ? -29.290 -2.527 18.712 1.00 57.88 254 SER A C 1
ATOM 2077 O O . SER A 1 254 ? -29.330 -1.633 17.867 1.00 57.88 254 SER A O 1
ATOM 2079 N N . GLY A 1 255 ? -28.378 -3.506 18.655 1.00 51.44 255 GLY A N 1
ATOM 2080 C CA . GLY A 1 255 ? -27.433 -3.699 17.549 1.00 51.44 255 GLY A CA 1
ATOM 2081 C C . GLY A 1 255 ? -28.089 -4.070 16.210 1.00 51.44 255 GLY A C 1
ATOM 2082 O O . GLY A 1 255 ? -27.459 -3.926 15.160 1.00 51.44 255 GLY A O 1
ATOM 2083 N N . GLN A 1 256 ? -29.363 -4.483 16.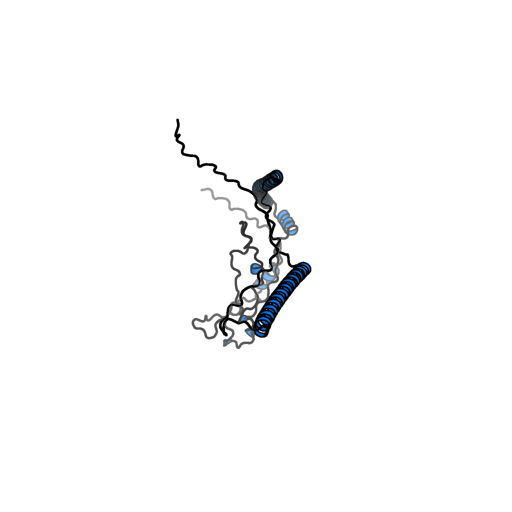210 1.00 51.25 256 GLN A N 1
ATOM 2084 C CA . GLN A 1 256 ? -30.200 -4.409 15.014 1.00 51.25 256 GLN A CA 1
ATOM 2085 C C . GLN A 1 256 ? -30.569 -2.943 14.800 1.00 51.25 256 GLN A C 1
ATOM 2087 O O . GLN A 1 256 ? -31.462 -2.425 15.465 1.00 51.25 256 GLN A O 1
ATOM 2092 N N . ARG A 1 257 ? -29.839 -2.271 13.899 1.00 47.03 257 ARG A N 1
ATOM 2093 C CA . ARG A 1 257 ? -30.056 -0.872 13.508 1.00 47.03 257 ARG A CA 1
ATOM 2094 C C . ARG A 1 257 ? -31.542 -0.610 13.246 1.00 47.03 257 ARG A C 1
ATOM 2096 O O . ARG A 1 257 ? -32.037 -0.848 12.149 1.00 47.03 257 ARG A O 1
ATOM 2103 N N . ARG A 1 258 ? -32.253 -0.094 14.245 1.00 51.94 258 ARG A N 1
ATOM 2104 C CA . ARG A 1 258 ? -33.485 0.649 14.006 1.00 51.94 258 ARG A CA 1
ATOM 2105 C C . ARG A 1 258 ? -33.067 1.994 13.408 1.00 51.94 258 ARG A C 1
ATOM 2107 O O . ARG A 1 258 ? -32.084 2.558 13.897 1.00 51.94 258 ARG A O 1
ATOM 2114 N N . PRO A 1 259 ? -33.744 2.491 12.358 1.00 50.06 259 PRO A N 1
ATOM 2115 C CA . PRO A 1 259 ? -33.484 3.838 11.870 1.00 50.06 259 PRO A CA 1
ATOM 2116 C C . PRO A 1 259 ? -33.633 4.797 13.053 1.00 50.06 259 PRO A C 1
ATOM 2118 O O . PRO A 1 259 ? -34.598 4.692 13.816 1.00 50.06 259 PRO A O 1
ATOM 2121 N N . ALA A 1 260 ? -32.633 5.654 13.259 1.00 53.91 260 ALA A N 1
ATOM 2122 C CA . ALA A 1 260 ? -32.700 6.682 14.284 1.00 53.91 260 ALA A CA 1
ATOM 2123 C C . ALA A 1 260 ? -33.962 7.514 14.026 1.00 53.91 260 ALA A C 1
ATOM 2125 O O . ALA A 1 260 ? -34.178 7.975 12.905 1.00 53.91 260 ALA A O 1
ATOM 2126 N N . ALA A 1 261 ? -34.826 7.651 15.033 1.00 61.03 261 ALA A N 1
ATOM 2127 C CA . ALA A 1 261 ? -35.927 8.599 14.943 1.00 61.03 261 ALA A CA 1
ATOM 2128 C C . ALA A 1 261 ? -35.325 9.998 14.712 1.00 61.03 261 ALA A C 1
ATOM 2130 O O . ALA A 1 261 ? -34.315 10.309 15.350 1.00 61.03 261 ALA A O 1
ATOM 2131 N N . PRO A 1 262 ? -35.888 10.820 13.809 1.00 56.94 262 PRO A N 1
ATOM 2132 C CA . PRO A 1 262 ? -35.355 12.149 13.548 1.00 56.94 262 PRO A CA 1
ATOM 2133 C C . PRO A 1 262 ? -35.410 12.962 14.843 1.00 56.94 262 PRO A C 1
ATOM 2135 O O . PRO A 1 262 ? -36.490 13.261 15.353 1.00 56.94 262 PRO A O 1
ATOM 2138 N N . GLU A 1 263 ? -34.246 13.284 15.406 1.00 64.38 263 GLU A N 1
ATOM 2139 C CA . GLU A 1 263 ? -34.174 14.189 16.547 1.00 64.38 263 GLU A CA 1
ATOM 2140 C C . GLU A 1 263 ? -34.438 15.615 16.055 1.00 64.38 263 GLU A C 1
ATOM 2142 O O . GLU A 1 263 ? -33.613 16.221 15.367 1.00 64.38 263 GLU A O 1
ATOM 2147 N N . ASP A 1 264 ? -35.614 16.150 16.390 1.00 56.16 264 ASP A N 1
ATOM 2148 C CA . ASP A 1 264 ? -35.998 17.532 16.100 1.00 56.16 264 ASP A CA 1
ATOM 2149 C C . ASP A 1 264 ? -35.226 18.493 17.018 1.00 56.16 264 ASP A C 1
ATOM 2151 O O . ASP A 1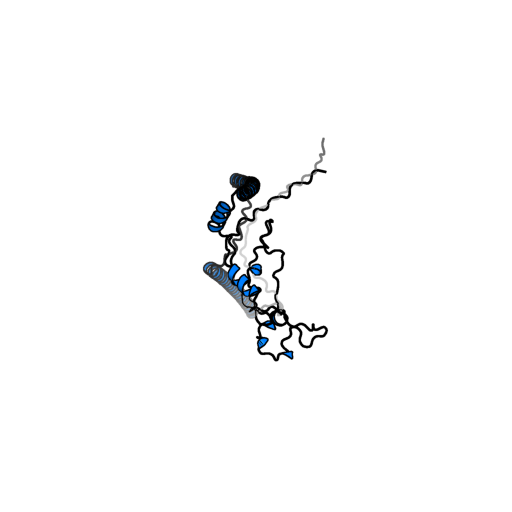 264 ? -35.665 18.890 18.102 1.00 56.16 264 ASP A O 1
ATOM 2155 N N . PHE A 1 265 ? -34.003 18.824 16.607 1.00 62.81 265 PHE A N 1
ATOM 2156 C CA . PHE A 1 265 ? -33.138 19.734 17.343 1.00 62.81 265 PHE A CA 1
ATOM 2157 C C . PHE A 1 265 ? -33.513 21.191 17.032 1.00 62.81 265 PHE A C 1
ATOM 2159 O O . PHE A 1 265 ? -32.923 21.850 16.170 1.00 62.81 265 PHE A O 1
ATOM 2166 N N . SER A 1 266 ? -34.497 21.734 17.754 1.00 74.06 266 SER A N 1
ATOM 2167 C CA . SER A 1 266 ? -34.823 23.160 17.648 1.00 74.06 266 SER A CA 1
ATOM 2168 C C . SER A 1 266 ? -33.688 24.007 18.253 1.00 74.06 266 SER A C 1
ATOM 2170 O O . SER A 1 266 ? -33.372 23.917 19.442 1.00 74.06 266 SER A O 1
ATOM 2172 N N . LYS A 1 267 ? -33.025 24.830 17.429 1.00 70.25 267 LYS A N 1
ATOM 2173 C CA . LYS A 1 267 ? -31.964 25.740 17.898 1.00 70.25 267 LYS A CA 1
ATOM 2174 C C . LYS A 1 267 ? -32.558 26.758 18.884 1.00 70.25 267 LYS A C 1
ATOM 2176 O O . LYS A 1 267 ? -33.553 27.404 18.541 1.00 70.25 267 LYS A O 1
ATOM 2181 N N . PRO A 1 268 ? -31.953 26.973 20.068 1.00 73.06 268 PRO A N 1
ATOM 2182 C CA . PRO A 1 268 ? -32.472 27.941 21.024 1.00 73.06 268 PRO A CA 1
ATOM 2183 C C . PRO A 1 268 ? -32.446 29.351 20.419 1.00 73.06 268 PRO A C 1
ATOM 2185 O O . PRO A 1 268 ? -31.453 29.779 19.821 1.00 73.06 268 PRO A O 1
ATOM 2188 N N . LYS A 1 269 ? -33.563 30.076 20.560 1.00 71.38 269 LYS A N 1
ATOM 2189 C CA . LYS A 1 269 ? -33.692 31.466 20.102 1.00 71.38 269 LYS A CA 1
ATOM 2190 C C . LYS A 1 269 ? -32.639 32.314 20.819 1.00 71.38 269 LYS A C 1
ATOM 2192 O O . LYS A 1 269 ? -32.595 32.336 22.046 1.00 71.38 269 LYS A O 1
ATOM 2197 N N . LYS A 1 270 ? -31.797 33.007 20.047 1.00 70.25 270 LYS A N 1
ATOM 2198 C CA . LYS A 1 270 ? -30.797 33.946 20.572 1.00 70.25 270 LYS A CA 1
ATOM 2199 C C . LYS A 1 270 ? -31.511 34.980 21.449 1.00 70.25 270 LYS A C 1
ATOM 2201 O O . LYS A 1 270 ? -32.403 35.675 20.964 1.00 70.25 270 LYS A O 1
ATOM 2206 N N . LEU A 1 271 ? -31.136 35.064 22.723 1.00 61.09 271 LEU A N 1
ATOM 2207 C CA . LEU A 1 271 ? -31.545 36.165 23.592 1.00 61.09 271 LEU A CA 1
ATOM 2208 C C . LEU A 1 271 ? -31.013 37.464 22.974 1.00 61.09 271 LEU A C 1
ATOM 2210 O O . LEU A 1 271 ? -29.818 37.569 22.695 1.00 61.09 271 LEU A O 1
ATOM 2214 N N . LYS A 1 272 ? -31.909 38.417 22.696 1.00 62.91 272 LYS A N 1
ATOM 2215 C CA . LYS A 1 272 ? -31.512 39.777 22.320 1.00 62.91 272 LYS A CA 1
ATOM 2216 C C . LYS A 1 272 ? -30.827 40.407 23.532 1.00 62.91 272 LYS A C 1
ATOM 2218 O O . LYS A 1 272 ? -31.448 40.493 24.588 1.00 62.91 272 LYS A O 1
ATOM 2223 N N . THR A 1 273 ? -29.565 40.781 23.358 1.00 59.50 273 THR A N 1
ATOM 2224 C CA . THR A 1 273 ? -28.864 41.759 24.200 1.00 59.50 273 THR A CA 1
ATOM 2225 C C . THR A 1 273 ? -29.491 43.131 24.041 1.00 59.50 273 THR A C 1
ATOM 2227 O O . THR A 1 273 ? -29.822 43.458 22.875 1.00 59.50 273 THR A O 1
#

=== Feature glossary ===
Legend for the data blocks above and below:

— What the protein is —

The amino-acid sequence is the protein's primary structure: the linear order of residues from the N-terminus to the C-terminus, written in one-letter code. Everything else here — the 3D coordinates, the secondary structure, the domain annotations — is ultimately a consequence of this string.

Database cross-references. InterPro integrates a dozen domain/family signature databases into unified entries with residue-range hits. GO terms attach function/process/location labels with evidence codes. CATH codes position the fold in a four-level structural taxonomy. Organism is the NCBI-taxonomy species name.

— Where its atoms are —

The mmCIF block holds the 3D Cartesian coordinates of each backbone atom (N, Cα, C, O) in ångströms. mmCIF is the PDB's canonical archive format — a tagged-loop text representation of the atomic model.

The six renders are orthographic views along the three Cartesian axes in both directions. Representation (cartoon, sticks, or surface) and color scheme (sequence-rainbow or by-chain) vary across proteins so the training set covers all the common visualization conventions.

— Local backbone conformation —

Secondary structure is the local, repeating backbone conformation. DSSP classifies it into eight states by reading the hydrogen-bond network: three helix types (H, G, I), two β types (E, B), two non-regular types (T, S), and unstructured coil (-).

SS3 is a coarse helix/strand/coil call (letters a/b/c) made by the P-SEA algorithm from inter-Cα distances and dihedrals. It is less detailed than DSSP but needs only Cα positions.

Backbone dihedral angles. Every residue except chain termini has a φ (preceding-C → N → Cα → C) and a ψ (N → Cα → C → next-N). They are reported in degrees following the IUPAC sign convention. Secondary structure is essentially a statement about which (φ, ψ) basin each residue occupies.

— Global shape and packing —

The geometric summary reports three shape descriptors. Rg (radius of gyration) measures how spread out the Cα atoms are about their centre of mass; compact globular proteins have small Rg, elongated or unfolded ones large. Cα contacts (<8 Å, |i−j|>4) count long-range residue pairs in spatial proximity — high for tightly packed folds, near zero for rods or random coil. The bounding-box extents give the protein's footprint along x, y, z in Å.

Solvent accessibility: the surface area of each residue that a 1.4 Å water probe can touch, in Å². When only backbone atoms are present the absolute values are lower than full-atom SASA (side chains contribute most of the area) and are flagged as backbone-only.

Plot images: a contact map (which residues are close in 3D, as an N×N binary image), a Ramachandran scatter (backbone torsion angles, revealing secondary-structure composition at a glance), and — for AlphaFold structures — a PAE heatmap (pairwise prediction confidence).

— Structural neighborhood —

Foldseek's 3Di representation compresses backbone geometry into a per-residue letter drawn from a learned twenty-state alphabet. It captures the tertiary interaction pattern around each residue — which residues are packed against it in space, regardless of where they are in sequence.

Structural nearest neighbors (via Foldseek easy-search vs the PDB). Reported per hit: target PDB id, E-value, and alignment TM-score. A TM-score above ~0.5 is the conventional threshold for 'same fold'.

— Confidence and disorder —

pLDDT (predicted Local Distance Difference Test) is AlphaFold's per-residue confidence score, ranging from 0 to 100. Values above 90 indicate high confidence (typically well-packed cores); 70–90 is confident; 50–70 low confidence; below 50 usually means the region is disordered or the prediction is unreliable there. AlphaFold stores pLDDT in the mmCIF B-factor column.

For experimental (PDB) structures, the B-factor (temperature factor) quantifies the positional spread of each atom in the crystal — a combination of thermal vibration and static disorder — in units of Å². High B-factors mark flexible loops or poorly resolved regions; low B-factors mark the rigid, well-ordered core.

Predicted Aligned Error (PAE) is an AlphaFold confidence matrix: entry (i, j) is the expected error in the position of residue j, in ångströms, when the prediction is superimposed on the true structure at residue i. Low PAE within a block of residues means that block is internally rigid and well-predicted; high PAE between two blocks means their relative placement is uncertain even if each block individually is confident.